Protein AF-A0A0E2DB83-F1 (afdb_monomer)

Sequence (220 aa):
MLSQIEDYLRIGLSAKHRATNQIVHFPLIHIVVEKCEEEQKTYIATCLEYSQAFESNKPQTAVAGVINLMHDYFLTALKKEGMEFIFSELERQDNEILWGKVRRYLAEKYKSNLLFVEKSFDRDTTKTELIELAKNIMPPFEVDEVVSKDHHEHVTSLKDETIKHQSELILQILHVLSNKTKQIEEQKKTISKLRNGLEGGLEEWTEQQPDIQIPVPSAS

Organism: NCBI:txid1049938

Secondary structure (DSSP, 8-state):
--EEEEEEEEE--EEE-TTT--EEEPPPEEEEEEEE-SSS-EEEEEETTTTEEEEESSHHHHHHHHHHHHHHHHHHHHHHT-HHHHHHHTT--TTHHHHHHHHHHHHHHTHHHHHHHHHHT-TT--HHHHHHHHTTPPPP-----SS-HHHHHHHHHHHHHHHHHHHHHHHHHHHHHHHHHHHHHHHHHHHHHHHHHHTT-------PPP---PPPP---

Foldseek 3Di:
DDKDWPDKDKDKDWDADPPPRDIGTADIWIWTWIFDDPPAGKIWIATQQQRDIAIDSDRVVRVVVRVVVVNVVVVVCCVPPRRVVSVVSSVDNPRVVVVVNVVVVVCVVQVLVVVLVVLVPDPPRDPVNSVVSVVVGDPDPPPPVPQDPVNVVVVVVVVVVVVVVVVVVVVVVVVVVVVVVVVVVVVVVVVVVVVVVVVPDPDDPDDDDDDDDDDDPDDD

Radius of gyration: 37.53 Å; Cα contacts (8 Å, |Δi|>4): 194; chains: 1; bounding box: 100×53×97 Å

Mean predicted aligned error: 17.83 Å

Structure (mmCIF, N/CA/C/O backbone):
data_AF-A0A0E2DB83-F1
#
_entry.id   AF-A0A0E2DB83-F1
#
loop_
_atom_site.group_PDB
_atom_site.id
_atom_site.type_symbol
_atom_site.label_atom_id
_atom_site.label_alt_id
_atom_site.label_comp_id
_atom_site.label_asym_id
_atom_site.label_entity_id
_atom_site.label_seq_id
_atom_site.pdbx_PDB_ins_code
_atom_site.Cartn_x
_atom_site.Cartn_y
_atom_site.Cartn_z
_atom_site.occupancy
_atom_site.B_iso_or_equiv
_atom_site.auth_seq_id
_atom_site.auth_comp_id
_atom_site.auth_asym_id
_atom_site.auth_atom_id
_atom_site.pdbx_PDB_model_num
ATOM 1 N N . MET A 1 1 ? -1.363 20.292 -17.694 1.00 52.41 1 MET A N 1
ATOM 2 C CA . MET A 1 1 ? -0.232 20.158 -16.758 1.00 52.41 1 MET A CA 1
ATOM 3 C C . MET A 1 1 ? 0.646 19.007 -17.205 1.00 52.41 1 MET A C 1
ATOM 5 O O . MET A 1 1 ? 0.126 17.915 -17.421 1.00 52.41 1 MET A O 1
ATOM 9 N N . LEU A 1 2 ? 1.938 19.265 -17.406 1.00 66.44 2 LEU A N 1
ATOM 10 C CA . LEU A 1 2 ? 2.942 18.216 -17.573 1.00 66.44 2 LEU A CA 1
ATOM 11 C C . LEU A 1 2 ? 3.335 17.763 -16.162 1.00 66.44 2 LEU A C 1
ATOM 13 O O . LEU A 1 2 ? 3.958 18.512 -15.416 1.00 66.44 2 LEU A O 1
ATOM 17 N N . SER A 1 3 ? 2.865 16.583 -15.767 1.00 79.19 3 SER A N 1
ATOM 18 C CA . SER A 1 3 ? 3.264 15.913 -14.530 1.00 79.19 3 SER A CA 1
ATOM 19 C C . SER A 1 3 ? 4.021 14.641 -14.893 1.00 79.19 3 SER A C 1
ATOM 21 O O . SER A 1 3 ? 3.633 13.927 -15.826 1.00 79.19 3 SER A O 1
ATOM 23 N N . GLN A 1 4 ? 5.105 14.360 -14.173 1.00 87.56 4 GLN A N 1
ATOM 24 C CA . GLN A 1 4 ? 5.901 13.149 -14.360 1.00 87.56 4 GLN A CA 1
ATOM 25 C C . GLN A 1 4 ? 5.850 12.295 -13.095 1.00 87.56 4 GLN A C 1
ATOM 27 O O . GLN A 1 4 ? 6.042 12.807 -11.994 1.00 87.56 4 GLN A O 1
ATOM 32 N N . ILE A 1 5 ? 5.604 10.991 -13.255 1.00 89.12 5 ILE A N 1
ATOM 33 C CA . ILE A 1 5 ? 5.695 10.034 -12.148 1.00 89.12 5 ILE A CA 1
ATOM 34 C C . ILE A 1 5 ? 7.167 9.894 -11.757 1.00 89.12 5 ILE A C 1
ATOM 36 O O . ILE A 1 5 ? 7.999 9.517 -12.582 1.00 89.12 5 ILE A O 1
ATOM 40 N N . GLU A 1 6 ? 7.466 10.180 -10.495 1.00 88.62 6 GLU A N 1
ATOM 41 C CA . GLU A 1 6 ? 8.786 9.976 -9.893 1.00 88.62 6 GLU A CA 1
ATOM 42 C C . GLU A 1 6 ? 8.842 8.614 -9.198 1.00 88.62 6 GLU A C 1
ATOM 44 O O . GLU A 1 6 ? 9.807 7.864 -9.365 1.00 88.62 6 GLU A O 1
ATOM 49 N N . ASP A 1 7 ? 7.782 8.258 -8.463 1.00 86.44 7 ASP A N 1
ATOM 50 C CA . ASP A 1 7 ? 7.752 7.021 -7.689 1.00 86.44 7 ASP A CA 1
ATOM 51 C C . ASP A 1 7 ? 6.355 6.406 -7.546 1.00 86.44 7 ASP A C 1
ATOM 53 O O . ASP A 1 7 ? 5.322 7.048 -7.766 1.00 86.44 7 ASP A O 1
ATOM 57 N N . TYR A 1 8 ? 6.350 5.131 -7.164 1.00 87.81 8 TYR A N 1
ATOM 58 C CA . TYR A 1 8 ? 5.168 4.317 -6.931 1.00 87.81 8 TYR A CA 1
ATOM 59 C C . TYR A 1 8 ? 5.371 3.445 -5.692 1.00 87.81 8 TYR A C 1
ATOM 61 O O . TYR A 1 8 ? 6.334 2.681 -5.609 1.00 87.81 8 TYR A O 1
ATOM 69 N N . LEU A 1 9 ? 4.428 3.528 -4.756 1.00 83.88 9 LEU A N 1
ATOM 70 C CA . LEU A 1 9 ? 4.472 2.840 -3.473 1.00 83.88 9 LEU A CA 1
ATOM 71 C C . LEU A 1 9 ? 3.227 1.983 -3.274 1.00 83.88 9 LEU A C 1
ATOM 73 O O . LEU A 1 9 ? 2.116 2.346 -3.660 1.00 83.88 9 LEU A O 1
ATOM 77 N N . ARG A 1 10 ? 3.426 0.849 -2.604 1.00 83.50 10 ARG A N 1
ATOM 78 C CA . ARG A 1 10 ? 2.373 -0.090 -2.231 1.00 83.50 10 ARG A CA 1
ATOM 79 C C . ARG A 1 10 ? 2.377 -0.247 -0.714 1.00 83.50 10 ARG A C 1
ATOM 81 O O . ARG A 1 10 ? 3.343 -0.777 -0.171 1.00 83.50 10 ARG A O 1
ATOM 88 N N . ILE A 1 11 ? 1.337 0.229 -0.032 1.00 79.38 11 ILE A N 1
ATOM 89 C CA . ILE A 1 11 ? 1.343 0.366 1.432 1.00 79.38 11 ILE A CA 1
ATOM 90 C C . ILE A 1 11 ? 0.174 -0.397 2.051 1.00 79.38 11 ILE A C 1
ATOM 92 O O . ILE A 1 11 ? -0.974 -0.257 1.634 1.00 79.38 11 ILE A O 1
ATOM 96 N N . GLY A 1 12 ? 0.472 -1.201 3.072 1.00 81.06 12 GLY A N 1
ATOM 97 C CA . GLY A 1 12 ? -0.532 -1.796 3.950 1.00 81.06 12 GLY A CA 1
ATOM 98 C C . GLY A 1 12 ? -0.731 -0.931 5.191 1.00 81.06 12 GLY A C 1
ATOM 99 O O . GLY A 1 12 ? 0.239 -0.597 5.869 1.00 81.06 12 GLY A O 1
ATOM 100 N N . LEU A 1 13 ? -1.981 -0.588 5.501 1.00 81.81 13 LEU A N 1
ATOM 101 C CA . LEU A 1 13 ? -2.335 0.137 6.721 1.00 81.81 13 LEU A CA 1
ATOM 102 C C . LEU A 1 13 ? -3.036 -0.796 7.710 1.00 81.81 13 LEU A C 1
ATOM 104 O O . LEU A 1 13 ? -3.696 -1.765 7.334 1.00 81.81 13 LEU A O 1
ATOM 108 N N . SER A 1 14 ? -2.890 -0.510 9.001 1.00 83.19 14 SER A N 1
ATOM 109 C CA . SER A 1 14 ? -3.591 -1.244 10.052 1.00 83.19 14 SER A CA 1
ATOM 110 C C . SER A 1 14 ? -3.897 -0.340 11.234 1.00 83.19 14 SER A C 1
ATOM 112 O O . SER A 1 14 ? -3.191 0.637 11.477 1.00 83.19 14 SER A O 1
ATOM 114 N N . ALA A 1 15 ? -4.941 -0.687 11.978 1.00 78.88 15 ALA A N 1
ATOM 115 C CA . ALA A 1 15 ? -5.313 -0.028 13.217 1.00 78.88 15 ALA A CA 1
ATOM 116 C C . ALA A 1 15 ? -5.429 -1.055 14.343 1.00 78.88 15 ALA A C 1
ATOM 118 O O . ALA A 1 15 ? -5.925 -2.164 14.151 1.00 78.88 15 ALA A O 1
ATOM 119 N N . LYS A 1 16 ? -5.006 -0.675 15.550 1.00 82.12 16 LYS A N 1
ATOM 120 C CA . LYS A 1 16 ? -5.125 -1.515 16.744 1.00 82.12 16 LYS A CA 1
ATOM 121 C C . LYS A 1 16 ? -6.240 -1.000 17.647 1.00 82.12 16 LYS A C 1
ATOM 123 O O . LYS A 1 16 ? -6.193 0.133 18.124 1.00 82.12 16 LYS A O 1
ATOM 128 N N . HIS A 1 17 ? -7.222 -1.846 17.933 1.00 77.00 17 HIS A N 1
ATOM 129 C CA . HIS A 1 17 ? -8.286 -1.533 18.873 1.00 77.00 17 HIS A CA 1
ATOM 130 C C . HIS A 1 17 ? -7.748 -1.525 20.312 1.00 77.00 17 HIS A C 1
ATOM 132 O O . HIS A 1 17 ? -7.197 -2.516 20.795 1.00 77.00 17 HIS A O 1
ATOM 138 N N . ARG A 1 18 ? -7.911 -0.399 21.019 1.00 77.50 18 ARG A N 1
ATOM 139 C CA . ARG A 1 18 ? -7.277 -0.165 22.330 1.00 77.50 18 ARG A CA 1
ATOM 140 C C . ARG A 1 18 ? -7.764 -1.115 23.428 1.00 77.50 18 ARG A C 1
ATOM 142 O O . ARG A 1 18 ? -6.964 -1.510 24.265 1.00 77.50 18 ARG A O 1
ATOM 149 N N . ALA A 1 19 ? -9.051 -1.467 23.438 1.00 77.94 19 ALA A N 1
ATOM 150 C CA . ALA A 1 19 ? -9.642 -2.261 24.521 1.00 77.94 19 ALA A CA 1
ATOM 151 C C . ALA A 1 19 ? -9.478 -3.777 24.327 1.00 77.94 19 ALA A C 1
ATOM 153 O O . ALA A 1 19 ? -9.294 -4.504 25.295 1.00 77.94 19 ALA A O 1
ATOM 154 N N . THR A 1 20 ? -9.529 -4.257 23.082 1.00 78.19 20 THR A N 1
ATOM 155 C CA . THR A 1 20 ? -9.460 -5.697 22.764 1.00 78.19 20 THR A CA 1
ATOM 156 C C . THR A 1 20 ? -8.080 -6.132 22.278 1.00 78.19 20 THR A C 1
ATOM 158 O O . THR A 1 20 ? -7.859 -7.318 22.066 1.00 78.19 20 THR A O 1
ATOM 161 N N . ASN A 1 21 ? -7.152 -5.189 22.067 1.00 76.69 21 ASN A N 1
ATOM 162 C CA . ASN A 1 21 ? -5.858 -5.404 21.411 1.00 76.69 21 ASN A CA 1
ATOM 163 C C . ASN A 1 21 ? -5.936 -6.006 19.996 1.00 76.69 21 ASN A C 1
ATOM 165 O O . ASN A 1 21 ? -4.899 -6.352 19.431 1.00 76.69 21 ASN A O 1
ATOM 169 N N . GLN A 1 22 ? -7.128 -6.094 19.404 1.00 78.94 22 GLN A N 1
ATOM 170 C CA . GLN A 1 22 ? -7.322 -6.628 18.064 1.00 78.94 22 GLN A CA 1
ATOM 171 C C . GLN A 1 22 ? -6.705 -5.691 17.024 1.00 78.94 22 GLN A C 1
ATOM 173 O O . GLN A 1 22 ? -6.919 -4.479 17.075 1.00 78.94 22 GLN A O 1
ATOM 178 N N . ILE A 1 23 ? -5.949 -6.250 16.082 1.00 81.25 23 ILE A N 1
ATOM 179 C CA . ILE A 1 23 ? -5.403 -5.517 14.939 1.00 81.25 23 ILE A CA 1
ATOM 180 C C . ILE A 1 23 ? -6.349 -5.729 13.760 1.00 81.25 23 ILE A C 1
ATOM 182 O O . ILE A 1 23 ? -6.682 -6.862 13.417 1.00 81.25 23 ILE A O 1
ATOM 186 N N . VAL A 1 24 ? -6.797 -4.630 13.170 1.00 76.25 24 VAL A N 1
ATOM 187 C CA . VAL A 1 24 ? -7.606 -4.601 11.956 1.00 76.25 24 VAL A CA 1
ATOM 188 C C . VAL A 1 24 ? -6.699 -4.141 10.828 1.00 76.25 24 VAL A C 1
ATOM 190 O O . VAL A 1 24 ? -6.107 -3.065 10.901 1.00 76.25 24 VAL A O 1
ATOM 193 N N . HIS A 1 25 ? -6.570 -4.971 9.801 1.00 82.25 25 HIS A N 1
ATOM 194 C CA . HIS A 1 25 ? -5.827 -4.631 8.595 1.00 82.25 25 HIS A CA 1
ATOM 195 C C . HIS A 1 25 ? -6.778 -4.001 7.582 1.00 82.25 25 HIS A C 1
ATOM 197 O O . HIS A 1 25 ? -7.854 -4.540 7.319 1.00 82.25 25 HIS A O 1
ATOM 203 N N . PHE A 1 26 ? -6.380 -2.858 7.035 1.00 83.50 26 PHE A N 1
ATOM 204 C CA . PHE A 1 26 ? -7.115 -2.193 5.968 1.00 83.50 26 PHE A CA 1
ATOM 205 C C . PHE A 1 26 ? -6.701 -2.749 4.604 1.00 83.50 26 PHE A C 1
ATOM 207 O O . PHE A 1 26 ? -5.649 -3.394 4.496 1.00 83.50 26 PHE A O 1
ATOM 214 N N . PRO A 1 27 ? -7.499 -2.496 3.552 1.00 82.12 27 PRO A N 1
ATOM 215 C CA . PRO A 1 27 ? -7.075 -2.784 2.198 1.00 82.12 27 PRO A CA 1
ATOM 216 C C . PRO A 1 27 ? -5.743 -2.111 1.897 1.00 82.12 27 PRO A C 1
ATOM 218 O O . PRO A 1 27 ? -5.441 -1.007 2.355 1.00 82.12 27 PRO A O 1
ATOM 221 N N . LEU A 1 28 ? -4.938 -2.814 1.120 1.00 85.25 28 LEU A N 1
ATOM 222 C CA . LEU A 1 28 ? -3.682 -2.291 0.634 1.00 85.25 28 LEU A CA 1
ATOM 223 C C . LEU A 1 28 ? -3.960 -1.164 -0.371 1.00 85.25 28 LEU A C 1
ATOM 225 O O . LEU A 1 28 ? -4.843 -1.302 -1.216 1.00 85.25 28 LEU A O 1
ATOM 229 N N . ILE A 1 29 ? -3.190 -0.082 -0.281 1.00 85.00 29 ILE A N 1
ATOM 230 C CA . ILE A 1 29 ? -3.339 1.104 -1.129 1.00 85.00 29 ILE A CA 1
ATOM 231 C C . ILE A 1 29 ? -2.129 1.298 -2.035 1.00 85.00 29 ILE A C 1
ATOM 233 O O . ILE A 1 29 ? -0.992 0.956 -1.673 1.00 85.00 29 ILE A O 1
ATOM 237 N N . HIS A 1 30 ? -2.375 1.888 -3.198 1.00 89.75 30 HIS A N 1
ATOM 238 C CA . HIS A 1 30 ? -1.339 2.278 -4.141 1.00 89.75 30 HIS A CA 1
ATOM 239 C C . HIS A 1 30 ? -1.202 3.798 -4.145 1.00 89.75 30 HIS A C 1
ATOM 241 O O . HIS A 1 30 ? -2.176 4.524 -4.345 1.00 89.75 30 HIS A O 1
ATOM 247 N N . ILE A 1 31 ? 0.020 4.276 -3.912 1.00 88.25 31 ILE A N 1
ATOM 248 C CA . ILE A 1 31 ? 0.346 5.700 -3.893 1.00 88.25 31 ILE A CA 1
ATOM 249 C C . ILE A 1 31 ? 1.280 6.004 -5.056 1.00 88.25 31 ILE A C 1
ATOM 251 O O . ILE A 1 31 ? 2.350 5.410 -5.182 1.00 88.25 31 ILE A O 1
ATOM 255 N N . VAL A 1 32 ? 0.883 6.960 -5.885 1.00 91.69 32 VAL A N 1
ATOM 256 C CA . VAL A 1 32 ? 1.713 7.510 -6.960 1.00 91.69 32 VAL A CA 1
ATOM 257 C C . VAL A 1 32 ? 2.243 8.856 -6.520 1.00 91.69 32 VAL A C 1
ATOM 259 O O . VAL A 1 32 ? 1.481 9.652 -5.979 1.00 91.69 32 VAL A O 1
ATOM 262 N N . VAL A 1 33 ? 3.522 9.118 -6.771 1.00 90.56 33 VAL A N 1
ATOM 263 C CA . VAL A 1 33 ? 4.130 10.431 -6.548 1.00 90.56 33 VAL A CA 1
ATOM 264 C C . VAL A 1 33 ? 4.437 11.060 -7.899 1.00 90.56 33 VAL A C 1
ATOM 266 O O . VAL A 1 33 ? 5.295 10.576 -8.641 1.00 90.56 33 VAL A O 1
ATOM 269 N N . GLU A 1 34 ? 3.738 12.142 -8.216 1.00 92.25 34 GLU A N 1
ATOM 270 C CA . GLU A 1 34 ? 3.975 12.959 -9.401 1.00 92.25 34 GLU A CA 1
ATOM 271 C C . GLU A 1 34 ? 4.713 14.242 -9.018 1.00 92.25 34 GLU A C 1
ATOM 273 O O . GLU A 1 34 ? 4.390 14.895 -8.026 1.00 92.25 34 GLU A O 1
ATOM 278 N N . LYS A 1 35 ? 5.694 14.631 -9.826 1.00 90.38 35 LYS A N 1
ATOM 279 C CA . LYS A 1 35 ? 6.324 15.948 -9.764 1.00 90.38 35 LYS A CA 1
ATOM 280 C C . LYS A 1 35 ? 5.634 16.879 -10.752 1.00 90.38 35 LYS A C 1
ATOM 282 O O . LYS A 1 35 ? 5.471 16.527 -11.924 1.00 90.38 35 LYS A O 1
ATOM 287 N N . CYS A 1 36 ? 5.249 18.058 -10.279 1.00 87.44 36 CYS A N 1
ATOM 288 C CA . CYS A 1 36 ? 4.648 19.106 -11.096 1.00 87.44 36 CYS A CA 1
ATOM 289 C C . CYS A 1 36 ? 5.711 20.137 -11.501 1.00 87.44 36 CYS A C 1
ATOM 291 O O . CYS A 1 36 ? 6.588 20.489 -10.710 1.00 87.44 36 CYS A O 1
ATOM 293 N N . GLU A 1 37 ? 5.666 20.589 -12.757 1.00 71.19 37 GLU A N 1
ATOM 294 C CA . GLU A 1 37 ? 6.681 21.484 -13.339 1.00 71.19 37 GLU A CA 1
ATOM 295 C C . GLU A 1 37 ? 6.404 22.989 -13.138 1.00 71.19 37 GLU A C 1
ATOM 297 O O . GLU A 1 37 ? 7.220 23.816 -13.545 1.00 71.19 37 GLU A O 1
ATOM 302 N N . GLU A 1 38 ? 5.293 23.381 -12.509 1.00 64.19 38 GLU A N 1
ATOM 303 C CA . GLU A 1 38 ? 4.920 24.797 -12.362 1.00 64.19 38 GLU A CA 1
ATOM 304 C C . GLU A 1 38 ? 5.691 25.494 -11.226 1.00 64.19 38 GLU A C 1
ATOM 306 O O . GLU A 1 38 ? 5.340 25.344 -10.064 1.00 64.19 38 GLU A O 1
ATOM 311 N N . GLU A 1 39 ? 6.730 26.261 -11.601 1.00 51.22 39 GLU A N 1
ATOM 312 C CA . GLU A 1 39 ? 7.500 27.325 -10.897 1.00 51.22 39 GLU A CA 1
ATOM 313 C C . GLU A 1 39 ? 8.057 27.066 -9.476 1.00 51.22 39 GLU A C 1
ATOM 315 O O . GLU A 1 39 ? 9.035 27.696 -9.064 1.00 51.22 39 GLU A O 1
ATOM 320 N N . GLN A 1 40 ? 7.549 26.082 -8.747 1.00 65.31 40 GLN A N 1
ATOM 321 C CA . GLN A 1 40 ? 8.080 25.545 -7.505 1.00 65.31 40 GLN A CA 1
ATOM 322 C C . GLN A 1 40 ? 8.050 24.022 -7.621 1.00 65.31 40 GLN A C 1
ATOM 324 O O . GLN A 1 40 ? 7.108 23.451 -8.150 1.00 65.31 40 GLN A O 1
ATOM 329 N N . LYS A 1 41 ? 9.102 23.336 -7.157 1.00 66.31 41 LYS A N 1
ATOM 330 C CA . LYS A 1 41 ? 9.148 21.864 -7.165 1.00 66.31 41 LYS A CA 1
ATOM 331 C C . LYS A 1 41 ? 8.085 21.322 -6.203 1.00 66.31 41 LYS A C 1
ATOM 333 O O . LYS A 1 41 ? 8.395 21.080 -5.035 1.00 66.31 41 LYS A O 1
ATOM 338 N N . THR A 1 42 ? 6.857 21.165 -6.679 1.00 87.94 42 THR A N 1
ATOM 339 C CA . THR A 1 42 ? 5.761 20.558 -5.932 1.00 87.94 42 THR A CA 1
ATOM 340 C C . THR A 1 42 ? 5.595 19.103 -6.346 1.00 87.94 42 THR A C 1
ATOM 342 O O . THR A 1 42 ? 5.799 18.709 -7.497 1.00 87.94 42 THR A O 1
ATOM 345 N N . TYR A 1 43 ? 5.299 18.280 -5.351 1.00 90.69 43 TYR A N 1
ATOM 346 C CA . TYR A 1 43 ? 5.055 16.858 -5.483 1.00 90.69 43 TYR A CA 1
ATOM 347 C C . TYR A 1 43 ? 3.642 16.587 -5.010 1.00 90.69 43 TYR A C 1
ATOM 349 O O . TYR A 1 43 ? 3.261 17.018 -3.920 1.00 90.69 43 TYR A O 1
ATOM 357 N N . ILE A 1 44 ? 2.897 15.838 -5.805 1.00 92.50 44 ILE A N 1
ATOM 358 C CA . ILE A 1 44 ? 1.557 15.385 -5.468 1.00 92.50 44 ILE A CA 1
ATOM 359 C C . ILE A 1 44 ? 1.644 13.882 -5.265 1.00 92.50 44 ILE A C 1
ATOM 361 O O . ILE A 1 44 ? 2.031 13.145 -6.171 1.00 92.50 44 ILE A O 1
ATOM 365 N N . ALA A 1 45 ? 1.318 13.433 -4.059 1.00 91.38 45 ALA A N 1
ATOM 366 C CA . ALA A 1 45 ? 1.084 12.028 -3.794 1.00 91.38 45 ALA A CA 1
ATOM 367 C C . ALA A 1 45 ? -0.418 11.758 -3.918 1.00 91.38 45 ALA A C 1
ATOM 369 O O . ALA A 1 45 ? -1.213 12.506 -3.353 1.00 91.38 45 ALA A O 1
ATOM 370 N N . THR A 1 46 ? -0.799 10.691 -4.615 1.00 91.25 46 THR A N 1
ATOM 371 C CA . THR A 1 46 ? -2.203 10.334 -4.864 1.00 91.25 46 THR A CA 1
ATOM 372 C C . THR A 1 46 ? -2.438 8.865 -4.538 1.00 91.25 46 THR A C 1
ATOM 374 O O . THR A 1 46 ? -1.747 8.000 -5.076 1.00 91.25 46 THR A O 1
ATOM 377 N N . CYS A 1 47 ? -3.417 8.580 -3.678 1.00 90.19 47 CYS A N 1
ATOM 378 C CA . CYS A 1 47 ? -3.958 7.244 -3.456 1.00 90.19 47 CYS A CA 1
ATOM 379 C C . CYS A 1 47 ? -4.949 6.900 -4.573 1.00 90.19 47 CYS A C 1
ATOM 381 O O . CYS A 1 47 ? -5.952 7.593 -4.758 1.00 90.19 47 CYS A O 1
ATOM 383 N N . LEU A 1 48 ? -4.655 5.833 -5.316 1.00 88.56 48 LEU A N 1
ATOM 384 C CA . LEU A 1 48 ? -5.372 5.493 -6.546 1.00 88.56 48 LEU A CA 1
ATOM 385 C C . LEU A 1 48 ? -6.778 4.948 -6.305 1.00 88.56 48 LEU A C 1
ATOM 387 O O . LEU A 1 48 ? -7.670 5.208 -7.108 1.00 88.56 48 LEU A O 1
ATOM 391 N N . GLU A 1 49 ? -6.979 4.206 -5.223 1.00 85.62 49 GLU A N 1
ATOM 392 C CA . GLU A 1 49 ? -8.249 3.537 -4.931 1.00 85.62 49 GLU A CA 1
ATOM 393 C C . GLU A 1 49 ? -9.335 4.509 -4.463 1.00 85.62 49 GLU A C 1
ATOM 395 O O . GLU A 1 49 ? -10.507 4.309 -4.749 1.00 85.62 49 GLU A O 1
ATOM 400 N N . TYR A 1 50 ? -8.942 5.559 -3.739 1.00 85.12 50 TYR A N 1
ATOM 401 C CA . TYR A 1 50 ? -9.876 6.455 -3.046 1.00 85.12 50 TYR A CA 1
ATOM 402 C C . TYR A 1 50 ? -9.807 7.902 -3.546 1.00 85.12 50 TYR A C 1
ATOM 404 O O . TYR A 1 50 ? -10.415 8.796 -2.952 1.00 85.12 50 TYR A O 1
ATOM 412 N N . SER A 1 51 ? -9.043 8.146 -4.619 1.00 86.56 51 SER A N 1
ATOM 413 C CA . SER A 1 51 ? -8.878 9.459 -5.259 1.00 86.56 51 SER A CA 1
ATOM 414 C C . SER A 1 51 ? -8.464 10.571 -4.289 1.00 86.56 51 SER A C 1
ATOM 416 O O . SER A 1 51 ? -8.831 11.732 -4.463 1.00 86.56 51 SER A O 1
ATOM 418 N N . GLN A 1 52 ? -7.712 10.218 -3.245 1.00 88.75 52 GLN A N 1
ATOM 419 C CA . GLN A 1 52 ? -7.210 11.176 -2.264 1.00 88.75 52 GLN A CA 1
ATOM 420 C C . GLN A 1 52 ? -5.800 11.606 -2.636 1.00 88.75 52 GLN A C 1
ATOM 422 O O . GLN A 1 52 ? -4.952 10.759 -2.911 1.00 88.75 52 GLN A O 1
ATOM 427 N N . ALA A 1 53 ? -5.532 12.907 -2.599 1.00 91.75 53 ALA A N 1
ATOM 428 C CA . ALA A 1 53 ? -4.227 13.455 -2.936 1.00 91.75 53 ALA A CA 1
ATOM 429 C C . ALA A 1 53 ? -3.728 14.431 -1.870 1.00 91.75 53 ALA A C 1
ATOM 431 O O . ALA A 1 53 ? -4.514 15.090 -1.187 1.00 91.75 53 ALA A O 1
ATOM 432 N N . PHE A 1 54 ? -2.408 14.528 -1.741 1.00 91.00 54 PHE A N 1
ATOM 433 C CA . PHE A 1 54 ? -1.743 15.488 -0.872 1.00 91.00 54 PHE A CA 1
ATOM 434 C C . PHE A 1 54 ? -0.536 16.090 -1.589 1.00 91.00 54 PHE A C 1
ATOM 436 O O . PHE A 1 54 ? 0.307 15.371 -2.128 1.00 91.00 54 PHE A O 1
ATOM 443 N N . GLU A 1 55 ? -0.440 17.416 -1.562 1.00 92.44 55 GLU A N 1
ATOM 444 C CA . GLU A 1 55 ? 0.633 18.168 -2.204 1.00 92.44 55 GLU A CA 1
ATOM 445 C C . GLU A 1 55 ? 1.668 18.648 -1.182 1.00 92.44 55 GLU A C 1
ATOM 447 O O . GLU A 1 55 ? 1.341 19.078 -0.073 1.00 92.44 55 GLU A O 1
ATOM 452 N N . SER A 1 56 ? 2.947 18.577 -1.546 1.00 89.75 56 SER A N 1
ATOM 453 C CA . SER A 1 56 ? 4.030 19.106 -0.725 1.00 89.75 56 SER A CA 1
ATOM 454 C C . SER A 1 56 ? 5.252 19.501 -1.551 1.00 89.75 56 SER A C 1
ATOM 456 O O . SER A 1 56 ? 5.398 19.140 -2.712 1.00 89.75 56 SER A O 1
ATOM 458 N N . ASN A 1 57 ? 6.193 20.207 -0.928 1.00 89.00 57 ASN A N 1
ATOM 459 C CA . ASN A 1 57 ? 7.476 20.578 -1.534 1.00 89.00 57 ASN A 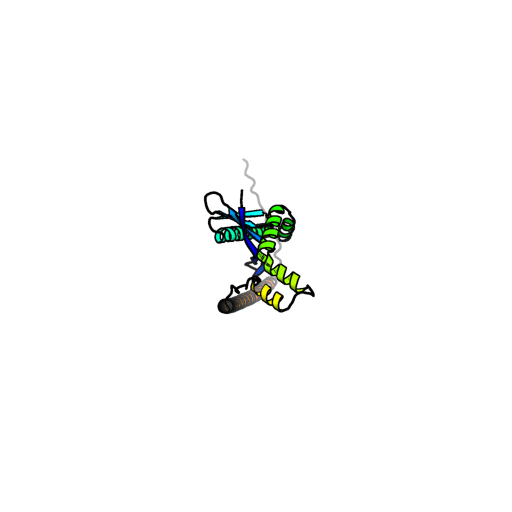CA 1
ATOM 460 C C . ASN A 1 57 ? 8.525 19.449 -1.498 1.00 89.00 57 ASN A C 1
ATOM 462 O O . ASN A 1 57 ? 9.617 19.589 -2.052 1.00 89.00 57 ASN A O 1
ATOM 466 N N . LYS A 1 58 ? 8.222 18.337 -0.819 1.00 88.50 58 LYS A N 1
ATOM 467 C CA . LYS A 1 58 ? 9.069 17.144 -0.736 1.00 88.50 58 LYS A CA 1
ATOM 468 C C . LYS A 1 58 ? 8.232 15.892 -0.998 1.00 88.50 58 LYS A C 1
ATOM 470 O O . LYS A 1 58 ? 7.138 15.787 -0.439 1.00 88.50 58 LYS A O 1
ATOM 475 N N . PRO A 1 59 ? 8.761 14.907 -1.742 1.00 85.50 59 PRO A N 1
ATOM 476 C CA . PRO A 1 59 ? 8.016 13.694 -2.064 1.00 85.50 59 PRO A CA 1
ATOM 477 C C . PRO A 1 59 ? 7.674 12.880 -0.808 1.00 85.50 59 PRO A C 1
ATOM 479 O O . PRO A 1 59 ? 6.551 12.407 -0.676 1.00 85.50 59 PRO A O 1
ATOM 482 N N . GLN A 1 60 ? 8.582 12.790 0.172 1.00 87.88 60 GLN A N 1
ATOM 483 C CA . GLN A 1 60 ? 8.331 12.045 1.416 1.00 87.88 60 GLN A CA 1
ATOM 484 C C . GLN A 1 60 ? 7.207 12.674 2.244 1.00 87.88 60 GLN A C 1
ATOM 486 O O . GLN A 1 60 ? 6.380 11.966 2.811 1.00 87.88 60 GLN A O 1
ATOM 491 N N . THR A 1 61 ? 7.161 14.007 2.297 1.00 87.94 61 THR A N 1
ATOM 492 C CA . THR A 1 61 ? 6.103 14.732 3.007 1.00 87.94 61 THR A CA 1
ATOM 493 C C . THR A 1 61 ? 4.760 14.562 2.305 1.00 87.94 61 THR A C 1
ATOM 495 O O . THR A 1 61 ? 3.752 14.376 2.981 1.00 87.94 61 THR A O 1
ATOM 498 N N . ALA A 1 62 ? 4.745 14.572 0.967 1.00 85.31 62 ALA A N 1
ATOM 499 C CA . ALA A 1 62 ? 3.535 14.312 0.194 1.00 85.31 62 ALA A CA 1
ATOM 500 C C . ALA A 1 62 ? 2.976 12.911 0.490 1.00 85.31 62 ALA A C 1
ATOM 502 O O . ALA A 1 62 ? 1.806 12.764 0.844 1.00 85.31 62 ALA A O 1
ATOM 503 N N . VAL A 1 63 ? 3.840 11.892 0.455 1.00 85.38 63 VAL A N 1
ATOM 504 C CA . VAL A 1 63 ? 3.478 10.503 0.780 1.00 85.38 63 VAL A CA 1
ATOM 505 C C . VAL A 1 63 ? 2.965 10.373 2.215 1.00 85.38 63 VAL A C 1
ATOM 507 O O . VAL A 1 63 ? 1.906 9.787 2.431 1.00 85.38 63 VAL A O 1
ATOM 510 N N . ALA A 1 64 ? 3.669 10.943 3.198 1.00 84.94 64 ALA A N 1
ATOM 511 C CA . ALA A 1 64 ? 3.238 10.907 4.597 1.00 84.94 64 ALA A CA 1
ATOM 512 C C . ALA A 1 64 ? 1.870 11.584 4.800 1.00 84.94 64 ALA A C 1
ATOM 514 O O . ALA A 1 64 ? 1.043 11.085 5.564 1.00 84.94 64 ALA A O 1
ATOM 515 N N . GLY A 1 65 ? 1.614 12.686 4.088 1.00 81.62 65 GLY A N 1
ATOM 516 C CA . GLY A 1 65 ? 0.321 13.368 4.083 1.00 81.62 65 GLY A CA 1
ATOM 517 C C . GLY A 1 65 ? -0.812 12.470 3.588 1.00 81.62 65 GLY A C 1
ATOM 518 O O . GLY A 1 65 ? -1.823 12.339 4.278 1.00 81.62 65 GLY A O 1
ATOM 519 N N . VAL A 1 66 ? -0.620 11.781 2.456 1.00 90.12 66 VAL A N 1
ATOM 520 C CA . VAL A 1 66 ? -1.605 10.813 1.935 1.00 90.12 66 VAL A CA 1
ATOM 521 C C . VAL A 1 66 ? -1.822 9.653 2.900 1.00 90.12 66 VAL A C 1
ATOM 523 O O . VAL A 1 66 ? -2.966 9.283 3.144 1.00 90.12 66 VAL A O 1
ATOM 526 N N . ILE A 1 67 ? -0.758 9.087 3.476 1.00 86.44 67 ILE A N 1
ATOM 527 C CA . ILE A 1 67 ? -0.873 7.973 4.431 1.00 86.44 67 ILE A CA 1
ATOM 528 C C . ILE A 1 67 ? -1.742 8.369 5.627 1.00 86.44 67 ILE A C 1
ATOM 530 O O . ILE A 1 67 ? -2.647 7.621 5.997 1.00 86.44 67 ILE A O 1
ATOM 534 N N . ASN A 1 68 ? -1.496 9.546 6.208 1.00 86.75 68 ASN A N 1
ATOM 535 C CA . ASN A 1 68 ? -2.279 10.041 7.340 1.00 86.75 68 ASN A CA 1
ATOM 536 C C . ASN A 1 68 ? -3.741 10.273 6.950 1.00 86.75 68 ASN A C 1
ATOM 538 O O . ASN A 1 68 ? -4.642 9.838 7.663 1.00 86.75 68 ASN A O 1
ATOM 542 N N . LEU A 1 69 ? -3.972 10.890 5.790 1.00 89.75 69 LEU A N 1
ATOM 543 C CA . LEU A 1 69 ? -5.314 11.151 5.283 1.00 89.75 69 LEU A CA 1
ATOM 544 C C . LEU A 1 69 ? -6.092 9.844 5.070 1.00 89.75 69 LEU A C 1
ATOM 546 O O . LEU A 1 69 ? -7.234 9.727 5.513 1.00 89.75 69 LEU A O 1
ATOM 550 N N . MET A 1 70 ? -5.460 8.832 4.473 1.00 88.88 70 MET A N 1
ATOM 551 C CA . MET A 1 70 ? -6.071 7.517 4.272 1.00 88.88 70 MET A CA 1
ATOM 552 C C . MET A 1 70 ? -6.325 6.780 5.585 1.00 88.88 70 MET A C 1
ATOM 554 O O . MET A 1 70 ? -7.373 6.157 5.751 1.00 88.88 70 MET A O 1
ATOM 558 N N . HIS A 1 71 ? -5.401 6.870 6.540 1.00 86.88 71 HIS A N 1
ATOM 559 C CA . HIS A 1 71 ? -5.581 6.276 7.858 1.00 86.88 71 HIS A CA 1
ATOM 560 C C . HIS A 1 71 ? -6.774 6.900 8.604 1.00 86.88 71 HIS A C 1
ATOM 562 O O . HIS A 1 71 ? -7.608 6.175 9.154 1.00 86.88 71 HIS A O 1
ATOM 568 N N . ASP A 1 72 ? -6.908 8.226 8.572 1.00 86.62 72 ASP A N 1
ATOM 569 C CA . ASP A 1 72 ? -8.032 8.938 9.186 1.00 86.62 72 ASP A CA 1
ATOM 570 C C . ASP A 1 72 ? -9.360 8.641 8.481 1.00 86.62 72 ASP A C 1
ATOM 572 O O . ASP A 1 72 ? -10.386 8.439 9.145 1.00 86.62 72 ASP A O 1
ATOM 576 N N . TYR A 1 73 ? -9.337 8.552 7.149 1.00 87.38 73 TYR A N 1
ATOM 577 C CA . TYR A 1 73 ? -10.483 8.133 6.348 1.00 87.38 73 TYR A CA 1
ATOM 578 C C . TYR A 1 73 ? -10.947 6.724 6.745 1.00 87.38 73 TYR A C 1
ATOM 580 O O . TYR A 1 73 ? -12.105 6.555 7.132 1.00 87.38 73 TYR A O 1
ATOM 588 N N . PHE A 1 74 ? -10.047 5.734 6.767 1.00 86.44 74 PHE A N 1
ATOM 589 C CA . PHE A 1 74 ? -10.383 4.358 7.145 1.00 86.44 74 PHE A CA 1
ATOM 590 C C . PHE A 1 74 ? -10.881 4.240 8.578 1.00 86.44 74 PHE A C 1
ATOM 592 O O . PHE A 1 74 ? -11.863 3.544 8.829 1.00 86.44 74 PHE A O 1
ATOM 599 N N . LEU A 1 75 ? -10.261 4.942 9.529 1.00 85.94 75 LEU A N 1
ATOM 600 C CA . LEU A 1 75 ? -10.744 4.958 10.908 1.00 85.94 75 LEU A CA 1
ATOM 601 C C . LEU A 1 75 ? -12.140 5.570 11.027 1.00 85.94 75 LEU A C 1
ATOM 603 O O . LEU A 1 75 ? -12.942 5.115 11.845 1.00 85.94 75 LEU A O 1
ATOM 607 N N . THR A 1 76 ? -12.424 6.615 10.253 1.00 86.19 76 THR A N 1
ATOM 608 C CA . THR A 1 76 ? -13.727 7.282 10.267 1.00 86.19 76 THR A CA 1
ATOM 609 C C . THR A 1 76 ? -14.800 6.402 9.634 1.00 86.19 76 THR A C 1
ATOM 611 O O . THR A 1 76 ? -15.855 6.219 10.243 1.00 86.19 76 THR A O 1
ATOM 614 N N . ALA A 1 77 ? -14.512 5.811 8.473 1.00 85.56 77 ALA A N 1
ATOM 615 C CA . ALA A 1 77 ? -15.399 4.881 7.780 1.00 85.56 77 ALA A CA 1
ATOM 616 C C . ALA A 1 77 ? -15.674 3.634 8.632 1.00 85.56 77 ALA A C 1
ATOM 618 O O . ALA A 1 77 ? -16.828 3.293 8.881 1.00 85.56 77 ALA A O 1
ATOM 619 N N . LEU A 1 78 ? -14.633 3.027 9.215 1.00 82.69 78 LEU A N 1
ATOM 620 C CA . LEU A 1 78 ? -14.769 1.868 10.101 1.00 82.69 78 LEU A CA 1
ATOM 621 C C . LEU A 1 78 ? -15.705 2.143 11.286 1.00 82.69 78 LEU A C 1
ATOM 623 O O . LEU A 1 78 ? -16.482 1.273 11.672 1.00 82.69 78 LEU A O 1
ATOM 627 N N . LYS A 1 79 ? -15.639 3.345 11.872 1.00 82.50 79 LYS A N 1
ATOM 628 C CA . LYS A 1 79 ? -16.485 3.733 13.013 1.00 82.50 79 LYS A CA 1
ATOM 629 C C . LYS A 1 79 ? -17.937 4.017 12.629 1.00 82.50 79 LYS A C 1
ATOM 631 O O . LYS A 1 79 ? -18.803 3.866 13.486 1.00 82.50 79 LYS A O 1
ATOM 636 N N . LYS A 1 80 ? -18.190 4.499 11.409 1.00 85.06 80 LYS A N 1
ATOM 637 C CA . LYS A 1 80 ? -19.522 4.946 10.971 1.00 85.06 80 LYS A CA 1
ATOM 638 C C . LYS A 1 80 ? -20.284 3.878 10.191 1.00 85.06 80 LYS A C 1
ATOM 640 O O . LYS A 1 80 ? -21.465 3.680 10.446 1.00 85.06 80 LYS A O 1
ATOM 645 N N . GLU A 1 81 ? -19.609 3.223 9.256 1.00 84.44 81 GLU A N 1
ATOM 646 C CA . GLU A 1 81 ? -20.215 2.393 8.206 1.00 84.44 81 GLU A CA 1
ATOM 647 C C . GLU A 1 81 ? -19.672 0.955 8.215 1.00 84.44 81 GLU A C 1
ATOM 649 O O . GLU A 1 81 ? -20.303 0.048 7.681 1.00 84.44 81 GLU A O 1
ATOM 654 N N . GLY A 1 82 ? -18.541 0.717 8.888 1.00 82.06 82 GLY A N 1
ATOM 655 C CA . GLY A 1 82 ? -17.934 -0.607 9.029 1.00 82.06 82 GLY A CA 1
ATOM 656 C C . GLY A 1 82 ? -16.963 -0.964 7.898 1.00 82.06 82 GLY A C 1
ATOM 657 O O . GLY A 1 82 ? -16.701 -0.174 6.995 1.00 82.06 82 GLY A O 1
ATOM 658 N N . MET A 1 83 ? -16.375 -2.165 7.970 1.00 81.62 83 MET A N 1
ATOM 659 C CA . MET A 1 83 ? -15.350 -2.604 7.006 1.00 81.62 83 MET A CA 1
ATOM 660 C C . MET A 1 83 ? -15.904 -2.857 5.602 1.00 81.62 83 MET A C 1
ATOM 662 O O . MET A 1 83 ? -15.193 -2.616 4.634 1.00 81.62 83 MET A O 1
ATOM 666 N N . GLU A 1 84 ? -17.141 -3.342 5.478 1.00 83.00 84 GLU A N 1
ATOM 667 C CA . GLU A 1 84 ? -17.744 -3.667 4.176 1.00 83.00 84 GLU A CA 1
ATOM 668 C C . GLU A 1 84 ? -17.830 -2.436 3.271 1.00 83.00 84 GLU A C 1
ATOM 670 O O . GLU A 1 84 ? -17.505 -2.527 2.090 1.00 83.00 84 GLU A O 1
ATOM 675 N N . PHE A 1 85 ? -18.145 -1.272 3.848 1.00 83.00 85 PHE A N 1
ATOM 676 C CA . PHE A 1 85 ? -18.170 -0.001 3.130 1.00 83.00 85 PHE A CA 1
ATOM 677 C C . PHE A 1 85 ? -16.809 0.355 2.509 1.00 83.00 85 PHE A C 1
ATOM 679 O O . PHE A 1 85 ? -16.726 0.772 1.355 1.00 83.00 85 PHE A O 1
ATOM 686 N N . ILE A 1 86 ? -15.718 0.131 3.251 1.00 81.44 86 ILE A N 1
ATOM 687 C CA . ILE A 1 86 ? -14.357 0.400 2.768 1.00 81.44 86 ILE A CA 1
ATOM 688 C C . ILE A 1 86 ? -14.049 -0.468 1.539 1.00 81.44 86 ILE A C 1
ATOM 690 O O . ILE A 1 86 ? -13.454 0.015 0.581 1.00 81.44 86 ILE A O 1
ATOM 694 N N . PHE A 1 87 ? -14.479 -1.733 1.538 1.00 81.50 87 PHE A N 1
ATOM 695 C CA . PHE A 1 87 ? -14.283 -2.617 0.389 1.00 81.50 87 PHE A CA 1
ATOM 696 C C . PHE A 1 87 ? -15.162 -2.247 -0.807 1.00 81.50 87 PHE A C 1
ATOM 698 O O . PHE A 1 87 ? -14.678 -2.328 -1.931 1.00 81.50 87 PHE A O 1
ATOM 705 N N . SER A 1 88 ? -16.409 -1.813 -0.597 1.00 79.19 88 SER A N 1
ATOM 706 C CA . SER A 1 88 ? -17.280 -1.412 -1.710 1.00 79.19 88 SER A CA 1
ATOM 707 C C . SER A 1 88 ? -16.781 -0.166 -2.446 1.00 79.19 88 SER A C 1
ATOM 709 O O . SER A 1 88 ? -16.970 -0.053 -3.654 1.00 79.19 88 SER A O 1
ATOM 711 N N . GLU A 1 89 ? -16.099 0.752 -1.755 1.00 75.44 89 GLU A N 1
ATOM 712 C CA . GLU A 1 89 ? -15.531 1.945 -2.397 1.00 75.44 89 GLU A CA 1
ATOM 713 C C . GLU A 1 89 ? -14.317 1.625 -3.293 1.00 75.44 89 GLU A C 1
ATOM 715 O O . GLU A 1 89 ? -14.057 2.369 -4.236 1.00 75.44 89 GLU A O 1
ATOM 720 N N . LEU A 1 90 ? -13.620 0.495 -3.082 1.00 71.50 90 LEU A N 1
ATOM 721 C CA . LEU A 1 90 ? -12.495 0.064 -3.934 1.00 71.50 90 LEU A CA 1
ATOM 722 C C . LEU A 1 90 ? -12.901 -0.229 -5.385 1.00 71.50 90 LEU A C 1
ATOM 724 O O . LEU A 1 90 ? -12.049 -0.233 -6.271 1.00 71.50 90 LEU A O 1
ATOM 728 N N . GLU A 1 91 ? -14.176 -0.527 -5.636 1.00 63.03 91 GLU A N 1
ATOM 729 C CA . GLU A 1 91 ? -14.657 -0.926 -6.964 1.00 63.03 91 GLU A CA 1
ATOM 730 C C . GLU A 1 91 ? -14.866 0.271 -7.911 1.00 63.03 91 GLU A C 1
ATOM 732 O O . GLU A 1 91 ? -15.187 0.091 -9.090 1.00 63.03 91 GLU A O 1
ATOM 737 N N . ARG A 1 92 ? -14.665 1.505 -7.428 1.00 70.25 92 ARG A N 1
ATOM 738 C CA . ARG A 1 92 ? -14.860 2.730 -8.213 1.00 70.25 92 ARG A CA 1
ATOM 739 C C . ARG A 1 92 ? -13.673 2.981 -9.145 1.00 70.25 92 ARG A C 1
ATOM 741 O O . ARG A 1 92 ? -12.518 3.008 -8.734 1.00 70.25 92 ARG A O 1
ATOM 748 N N . GLN A 1 93 ? -13.958 3.197 -10.428 1.00 69.19 93 GLN A N 1
ATOM 749 C CA . GLN A 1 93 ? -12.941 3.338 -11.483 1.00 69.19 93 GLN A CA 1
ATOM 750 C C . GLN A 1 93 ? -12.528 4.792 -11.756 1.00 69.19 93 GLN A C 1
ATOM 752 O O . GLN A 1 93 ? -12.255 5.172 -12.896 1.00 69.19 93 GLN A O 1
ATOM 757 N N . ASP A 1 94 ? -12.449 5.625 -10.724 1.00 73.44 94 ASP A N 1
ATOM 758 C CA . ASP A 1 94 ? -12.338 7.076 -10.913 1.00 73.44 94 ASP A CA 1
ATOM 759 C C . ASP A 1 94 ? -10.949 7.525 -11.442 1.00 73.44 94 ASP A C 1
ATOM 761 O O . ASP A 1 94 ? -10.796 8.661 -11.888 1.00 73.44 94 ASP A O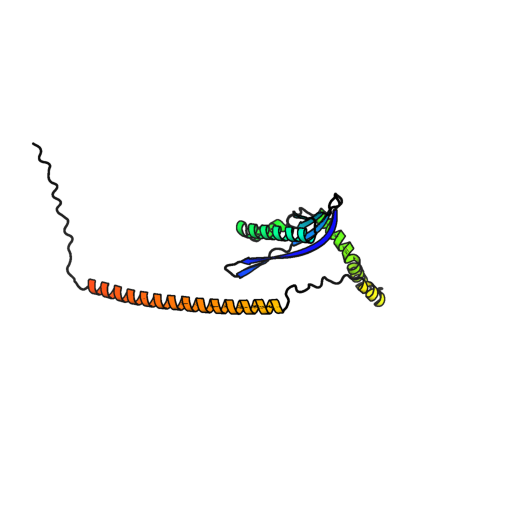 1
ATOM 765 N N . ASN A 1 95 ? -9.950 6.625 -11.493 1.00 76.56 95 ASN A N 1
ATOM 766 C CA . ASN A 1 95 ? -8.545 6.936 -11.820 1.00 76.56 95 ASN A CA 1
ATOM 767 C C . ASN A 1 95 ? -7.924 6.123 -12.976 1.00 76.56 95 ASN A C 1
ATOM 769 O O . ASN A 1 95 ? -6.699 5.986 -13.045 1.00 76.56 95 ASN A O 1
ATOM 773 N N . GLU A 1 96 ? -8.711 5.592 -13.916 1.00 82.69 96 GLU A N 1
ATOM 774 C CA . GLU A 1 96 ? -8.184 4.697 -14.969 1.00 82.69 96 GLU A CA 1
ATOM 775 C C . GLU A 1 96 ? -7.069 5.329 -15.833 1.00 82.69 96 GLU A C 1
ATOM 777 O O . GLU A 1 96 ? -6.101 4.665 -16.216 1.00 82.69 96 GLU A O 1
ATOM 782 N N . ILE A 1 97 ? -7.140 6.639 -16.095 1.00 83.81 97 ILE A N 1
ATOM 783 C CA . ILE A 1 97 ? -6.092 7.369 -16.833 1.00 83.81 97 ILE A CA 1
ATOM 784 C C . ILE A 1 97 ? -4.762 7.344 -16.065 1.00 83.81 97 ILE A C 1
ATOM 786 O O . ILE A 1 97 ? -3.702 7.114 -16.658 1.00 83.81 97 ILE A O 1
ATOM 790 N N . LEU A 1 98 ? -4.806 7.564 -14.749 1.00 83.06 98 LEU A N 1
ATOM 791 C CA . LEU A 1 98 ? -3.624 7.550 -13.890 1.00 83.06 98 LEU A CA 1
ATOM 792 C C . LEU A 1 98 ? -3.065 6.128 -13.763 1.00 83.06 98 LEU A C 1
ATOM 794 O O . LEU A 1 98 ? -1.857 5.937 -13.898 1.00 83.06 98 LEU A O 1
ATOM 798 N N . TRP A 1 99 ? -3.931 5.117 -13.656 1.00 86.69 99 TRP A N 1
ATOM 799 C CA . TRP A 1 99 ? -3.534 3.711 -13.760 1.00 86.69 99 TRP A CA 1
ATOM 800 C C . TRP A 1 99 ? -2.814 3.396 -15.075 1.00 86.69 99 TRP A C 1
ATOM 802 O O . TRP A 1 99 ? -1.800 2.694 -15.077 1.00 86.69 99 TRP A O 1
ATOM 812 N N . GLY A 1 100 ? -3.273 3.960 -16.195 1.00 83.75 100 GLY A N 1
ATOM 813 C CA . GLY A 1 100 ? -2.585 3.869 -17.483 1.00 83.75 100 GLY A CA 1
ATOM 814 C C . GLY A 1 100 ? -1.160 4.432 -17.445 1.00 83.75 100 GLY A C 1
ATOM 815 O O . GLY A 1 100 ? -0.232 3.782 -17.938 1.00 83.75 100 GLY A O 1
ATOM 816 N N . LYS A 1 101 ? -0.964 5.602 -16.819 1.00 86.31 101 LYS A N 1
ATOM 817 C CA . LYS A 1 101 ? 0.372 6.196 -1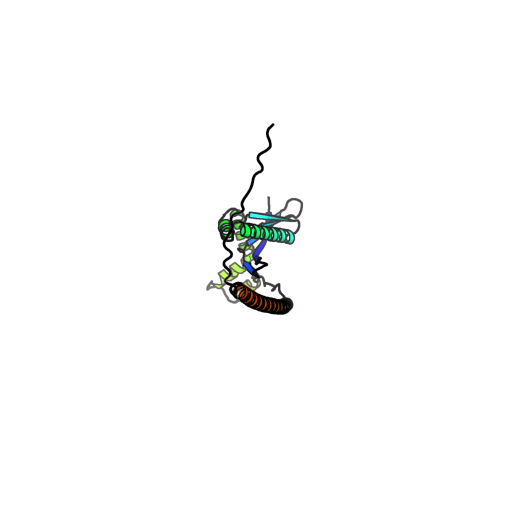6.621 1.00 86.31 101 LYS A CA 1
ATOM 818 C C . LYS A 1 101 ? 1.259 5.314 -15.736 1.00 86.31 101 LYS A C 1
ATOM 820 O O . LYS A 1 101 ? 2.409 5.074 -16.093 1.00 86.31 101 LYS A O 1
ATOM 825 N N . VAL A 1 102 ? 0.722 4.790 -14.632 1.00 86.06 102 VAL A N 1
ATOM 826 C CA . VAL A 1 102 ? 1.445 3.904 -13.702 1.00 86.06 102 VAL A CA 1
ATOM 827 C C . VAL A 1 102 ? 1.893 2.625 -14.393 1.00 86.06 102 VAL A C 1
ATOM 829 O O . VAL A 1 102 ? 3.058 2.255 -14.286 1.00 86.06 102 VAL A O 1
ATOM 832 N N . ARG A 1 103 ? 1.009 1.968 -15.154 1.00 84.75 103 ARG A N 1
ATOM 833 C CA . ARG A 1 103 ? 1.362 0.753 -15.906 1.00 84.75 103 ARG A CA 1
ATOM 834 C C . ARG A 1 103 ? 2.509 1.009 -16.882 1.00 84.75 103 ARG A C 1
ATOM 836 O O . ARG A 1 103 ? 3.425 0.193 -16.958 1.00 84.75 103 ARG A O 1
ATOM 843 N N . ARG A 1 104 ? 2.493 2.148 -17.585 1.00 86.12 104 ARG A N 1
ATOM 844 C CA . ARG A 1 104 ? 3.589 2.546 -18.482 1.00 86.12 104 ARG A CA 1
ATOM 845 C C . ARG A 1 104 ? 4.887 2.797 -17.709 1.00 86.12 104 ARG A C 1
ATOM 847 O O . ARG A 1 104 ? 5.906 2.219 -18.064 1.00 86.12 104 ARG A O 1
ATOM 854 N N . TYR A 1 105 ? 4.827 3.574 -16.627 1.00 87.94 105 TYR A N 1
ATOM 855 C CA . TYR A 1 105 ? 5.977 3.845 -15.759 1.00 87.94 105 TYR A CA 1
ATOM 856 C C . TYR A 1 105 ? 6.595 2.555 -15.198 1.00 87.94 105 TYR A C 1
ATOM 858 O O . TYR A 1 105 ? 7.807 2.378 -15.262 1.00 87.94 105 TYR A O 1
ATOM 866 N N . LEU A 1 106 ? 5.783 1.619 -14.695 1.00 84.81 106 LEU A N 1
ATOM 867 C CA . LEU A 1 106 ? 6.269 0.340 -14.171 1.00 84.81 106 LEU A CA 1
ATOM 868 C C . LEU A 1 106 ? 6.881 -0.532 -15.275 1.00 84.81 106 LEU A C 1
ATOM 870 O O . LEU A 1 106 ? 7.926 -1.138 -15.052 1.00 84.81 106 LEU A O 1
ATOM 874 N N . ALA A 1 107 ? 6.275 -0.577 -16.464 1.00 84.50 107 ALA A N 1
ATOM 875 C CA . ALA A 1 107 ? 6.834 -1.307 -17.601 1.00 84.50 107 ALA A CA 1
ATOM 876 C C . ALA A 1 107 ? 8.195 -0.740 -18.038 1.00 84.50 107 ALA A C 1
ATOM 878 O O . ALA A 1 107 ? 9.100 -1.502 -18.368 1.00 84.50 107 ALA A O 1
ATOM 879 N N . GLU A 1 108 ? 8.358 0.584 -18.004 1.00 85.69 108 GLU A N 1
ATOM 880 C CA . GLU A 1 108 ? 9.632 1.250 -18.283 1.00 85.69 108 GLU A CA 1
ATOM 881 C C . GLU A 1 108 ? 10.661 0.997 -17.171 1.00 85.69 108 GLU A C 1
ATOM 883 O O . GLU A 1 108 ? 11.786 0.589 -17.466 1.00 85.69 108 GLU A O 1
ATOM 888 N N . LYS A 1 109 ? 10.266 1.155 -15.900 1.00 84.62 109 LYS A N 1
ATOM 889 C CA . LYS A 1 109 ? 11.118 0.940 -14.716 1.00 84.62 109 LYS A CA 1
ATOM 890 C C . LYS A 1 109 ? 11.647 -0.493 -14.645 1.00 84.62 109 LYS A C 1
ATOM 892 O O . LYS A 1 109 ? 12.835 -0.699 -14.429 1.00 84.62 109 LYS A O 1
ATOM 897 N N . TYR A 1 110 ? 10.786 -1.482 -14.879 1.00 84.19 110 TYR A N 1
ATOM 898 C CA . TYR A 1 110 ? 11.129 -2.907 -14.807 1.00 84.19 110 TYR A CA 1
ATOM 899 C C . TYR A 1 110 ? 11.434 -3.534 -16.172 1.00 84.19 110 TYR A C 1
ATOM 901 O O . TYR A 1 110 ? 11.458 -4.761 -16.292 1.00 84.19 110 TYR A O 1
ATOM 909 N N . LYS A 1 111 ? 11.703 -2.726 -17.205 1.00 85.44 111 LYS A N 1
ATOM 910 C CA . LYS A 1 111 ? 11.953 -3.202 -18.573 1.00 85.44 111 LYS A CA 1
ATOM 911 C C . LYS A 1 111 ? 13.037 -4.279 -18.638 1.00 85.44 111 LYS A C 1
ATOM 913 O O . LYS A 1 111 ? 12.847 -5.299 -19.294 1.00 85.44 111 LYS A O 1
ATOM 918 N N . SER A 1 112 ? 14.155 -4.072 -17.944 1.00 82.75 112 SER A N 1
ATOM 919 C CA . SER A 1 112 ? 15.266 -5.032 -17.904 1.00 82.75 112 SER A CA 1
ATOM 920 C C . SER A 1 112 ? 14.864 -6.358 -17.254 1.00 82.75 112 SER A C 1
ATOM 922 O O . SER A 1 112 ? 15.240 -7.421 -17.742 1.00 82.75 112 SER A O 1
ATOM 924 N N . ASN A 1 113 ? 14.051 -6.307 -16.194 1.00 84.06 113 ASN A N 1
ATOM 925 C CA . ASN A 1 113 ? 13.532 -7.495 -15.518 1.00 84.06 113 ASN A CA 1
ATOM 926 C C . ASN A 1 113 ? 12.595 -8.275 -16.449 1.00 84.06 113 ASN A C 1
ATOM 928 O O . ASN A 1 113 ? 12.707 -9.493 -16.551 1.00 84.06 113 ASN A O 1
ATOM 932 N N . LEU A 1 114 ? 11.703 -7.576 -17.158 1.00 83.88 114 LEU A N 1
ATOM 933 C CA . LEU A 1 114 ? 10.783 -8.187 -18.121 1.00 83.88 114 LEU A CA 1
ATOM 934 C C . LEU A 1 114 ? 11.535 -8.842 -19.286 1.00 83.88 114 LEU A C 1
ATOM 936 O O . LEU A 1 114 ? 11.244 -9.987 -19.624 1.00 83.88 114 LEU A O 1
ATOM 940 N N . LEU A 1 115 ? 12.540 -8.155 -19.838 1.00 85.75 115 LEU A N 1
ATOM 941 C CA . LEU A 1 115 ? 13.379 -8.681 -20.916 1.00 85.75 115 LEU A CA 1
ATOM 942 C C . LEU A 1 115 ? 14.143 -9.937 -20.482 1.00 85.75 115 LEU A C 1
ATOM 944 O O . LEU A 1 115 ? 14.237 -10.899 -21.241 1.00 85.75 115 LEU A O 1
ATOM 948 N N . PHE A 1 116 ? 14.670 -9.949 -19.255 1.00 86.50 116 PHE A N 1
ATOM 949 C CA . PHE A 1 116 ? 15.323 -11.133 -18.703 1.00 86.50 116 PHE A CA 1
ATOM 950 C C . PHE A 1 116 ? 14.357 -12.320 -18.603 1.00 86.50 116 PHE A C 1
ATOM 952 O O . PHE A 1 116 ? 14.706 -13.430 -19.002 1.00 86.50 116 PHE A O 1
ATOM 959 N N . VAL A 1 117 ? 13.141 -12.091 -18.098 1.00 85.19 117 VAL A N 1
ATOM 960 C CA . VAL A 1 117 ? 12.118 -13.138 -17.981 1.00 85.19 117 VAL A CA 1
ATOM 961 C C . VAL A 1 117 ? 11.756 -13.685 -19.358 1.00 85.19 117 VAL A C 1
ATOM 963 O O . VAL A 1 117 ? 11.811 -14.895 -19.549 1.00 85.19 117 VAL A O 1
ATOM 966 N N . GLU A 1 118 ? 11.456 -12.821 -20.327 1.00 86.00 118 GLU A N 1
ATOM 967 C CA . GLU A 1 118 ? 11.137 -13.224 -21.702 1.00 86.00 118 GLU A CA 1
ATOM 968 C C . GLU A 1 118 ? 12.235 -14.113 -22.301 1.00 86.00 118 GLU A C 1
ATOM 970 O O . GLU A 1 118 ? 11.970 -15.226 -22.758 1.00 86.00 118 GLU A O 1
ATOM 975 N N . LYS A 1 119 ? 13.488 -13.665 -22.196 1.00 87.00 119 LYS A N 1
ATOM 976 C CA . LYS A 1 119 ? 14.658 -14.390 -22.696 1.00 87.00 119 LYS A CA 1
ATOM 977 C C . LYS A 1 119 ? 14.923 -15.699 -21.957 1.00 87.00 119 LYS A C 1
ATOM 979 O O . LYS A 1 119 ? 15.415 -16.649 -22.553 1.00 87.00 119 LYS A O 1
ATOM 984 N N . SER A 1 120 ? 14.557 -15.802 -20.681 1.00 84.50 120 SER A N 1
ATOM 985 C CA . SER A 1 120 ? 14.738 -17.037 -19.905 1.00 84.50 120 SER A CA 1
ATOM 986 C C . SER A 1 120 ? 13.862 -18.207 -20.374 1.00 84.50 120 SER A C 1
ATOM 988 O O . SER A 1 120 ? 14.197 -19.360 -20.101 1.00 84.50 120 SER A O 1
ATOM 990 N N . PHE A 1 121 ? 12.770 -17.927 -21.094 1.00 85.75 121 PHE A N 1
ATOM 991 C CA . PHE A 1 121 ? 11.878 -18.943 -21.661 1.00 85.75 121 PHE A CA 1
ATOM 992 C C . PHE A 1 121 ? 12.179 -19.281 -23.128 1.00 85.75 121 PHE A C 1
ATOM 994 O O . PHE A 1 121 ? 11.608 -20.236 -23.662 1.00 85.75 121 PHE A O 1
ATOM 1001 N N . ASP A 1 122 ? 13.062 -18.527 -23.780 1.00 89.19 122 ASP A N 1
ATOM 1002 C CA . ASP A 1 122 ? 13.440 -18.744 -25.172 1.00 89.19 122 ASP A CA 1
ATOM 1003 C C . ASP A 1 122 ? 14.515 -19.840 -25.282 1.00 89.19 122 ASP A C 1
ATOM 1005 O O . ASP A 1 122 ? 15.515 -19.847 -24.563 1.00 89.19 122 ASP A O 1
ATOM 1009 N N . ARG A 1 123 ? 14.301 -20.790 -26.199 1.00 80.50 123 ARG A N 1
ATOM 1010 C CA . ARG A 1 123 ? 15.173 -21.960 -26.395 1.00 80.50 123 ARG A CA 1
ATOM 1011 C C . ARG A 1 123 ? 16.514 -21.598 -27.021 1.00 80.50 123 ARG A C 1
ATOM 1013 O O . ARG A 1 123 ? 17.477 -22.336 -26.819 1.00 80.50 123 ARG A O 1
ATOM 1020 N N . ASP A 1 124 ? 16.567 -20.483 -27.744 1.00 89.69 124 ASP A N 1
ATOM 1021 C CA . ASP A 1 124 ? 17.772 -20.025 -28.436 1.00 89.69 124 ASP A CA 1
ATOM 1022 C C . ASP A 1 124 ? 18.649 -19.124 -27.548 1.00 89.69 124 ASP A C 1
ATOM 1024 O O . ASP A 1 124 ? 19.787 -18.806 -27.902 1.00 89.69 124 ASP A O 1
ATOM 1028 N N . THR A 1 125 ? 18.155 -18.739 -26.366 1.00 85.88 125 THR A N 1
ATOM 1029 C CA . THR A 1 125 ? 18.893 -17.872 -25.443 1.00 85.88 125 THR A CA 1
ATOM 1030 C C . THR A 1 125 ? 19.987 -18.653 -24.719 1.00 85.88 125 THR A C 1
ATOM 1032 O O . THR A 1 125 ? 19.761 -19.689 -24.088 1.00 85.88 125 THR A O 1
ATOM 1035 N N . THR A 1 126 ? 21.212 -18.130 -24.766 1.00 89.12 126 THR A N 1
ATOM 1036 C CA . THR A 1 126 ? 22.359 -18.783 -24.124 1.00 89.12 126 THR A CA 1
ATOM 1037 C C . THR A 1 126 ? 22.472 -18.434 -22.640 1.00 89.12 126 THR A C 1
ATOM 1039 O O . THR A 1 126 ? 22.079 -17.361 -22.182 1.00 89.12 126 THR A O 1
ATOM 1042 N N . LYS A 1 127 ? 23.116 -19.316 -21.865 1.00 85.50 127 LYS A N 1
ATOM 1043 C CA . LYS A 1 127 ? 23.415 -19.059 -20.446 1.00 85.50 127 LYS A CA 1
ATOM 1044 C C . LYS A 1 127 ? 24.230 -17.773 -20.240 1.00 85.50 127 LYS A C 1
ATOM 1046 O O . LYS A 1 127 ? 24.030 -17.080 -19.248 1.00 85.50 127 LYS A O 1
ATOM 1051 N N . THR A 1 128 ? 25.140 -17.458 -21.159 1.00 88.56 128 THR A N 1
ATOM 1052 C CA . THR A 1 128 ? 25.974 -16.249 -21.099 1.00 88.56 128 THR A CA 1
ATOM 1053 C C . THR A 1 128 ? 25.139 -14.983 -21.297 1.00 88.56 128 THR A C 1
ATOM 1055 O O . THR A 1 128 ? 25.293 -14.040 -20.526 1.00 88.56 128 THR A O 1
ATOM 1058 N N . GLU A 1 129 ? 24.211 -14.996 -22.259 1.00 84.69 129 GLU A N 1
ATOM 1059 C CA . GLU A 1 129 ? 23.267 -13.897 -22.517 1.00 84.69 129 GLU A CA 1
ATOM 1060 C C . GLU A 1 129 ? 22.365 -13.639 -21.300 1.00 84.69 129 GLU A C 1
ATOM 1062 O O . GLU A 1 129 ? 22.206 -12.495 -20.877 1.00 84.69 129 GLU A O 1
ATOM 1067 N N . LEU A 1 130 ? 21.862 -14.697 -20.651 1.00 85.19 130 LEU A N 1
ATOM 1068 C CA . LEU A 1 130 ? 21.087 -14.557 -19.411 1.00 85.19 130 LEU A CA 1
ATOM 1069 C C . LEU A 1 130 ? 21.907 -13.956 -18.268 1.00 85.19 130 LEU A C 1
ATOM 1071 O O . LEU A 1 130 ? 21.409 -13.090 -17.557 1.00 85.19 130 LEU A O 1
ATOM 1075 N N . ILE A 1 131 ? 23.162 -14.375 -18.083 1.00 86.12 131 ILE A N 1
ATOM 1076 C CA . ILE A 1 131 ? 24.037 -13.810 -17.040 1.00 86.12 131 ILE A CA 1
ATOM 1077 C C . ILE A 1 131 ? 24.293 -12.319 -17.287 1.00 86.12 131 ILE A C 1
ATOM 1079 O O . ILE A 1 131 ? 24.390 -11.546 -16.336 1.00 86.12 131 ILE A O 1
ATOM 1083 N N . GLU A 1 132 ? 24.411 -11.902 -18.545 1.00 87.19 132 GLU A N 1
ATOM 1084 C CA . GLU A 1 132 ? 24.607 -10.498 -18.895 1.00 87.19 132 GLU A CA 1
ATOM 1085 C C . GLU A 1 132 ? 23.343 -9.664 -18.657 1.00 87.19 132 GLU A C 1
ATOM 1087 O O . GLU A 1 132 ? 23.421 -8.610 -18.023 1.00 87.19 132 GLU A O 1
ATOM 1092 N N . LEU A 1 133 ? 22.174 -10.174 -19.054 1.00 84.00 133 LEU A N 1
ATOM 1093 C CA . LEU A 1 133 ? 20.881 -9.550 -18.759 1.00 84.00 133 LEU A CA 1
ATOM 1094 C C . LEU A 1 133 ? 20.614 -9.465 -17.248 1.00 84.00 133 LEU A C 1
ATOM 1096 O O . LEU A 1 133 ? 20.114 -8.445 -16.773 1.00 84.00 133 LEU A O 1
ATOM 1100 N N . ALA A 1 134 ? 21.017 -10.486 -16.485 1.00 82.31 134 ALA A N 1
ATOM 1101 C CA . ALA A 1 134 ? 20.844 -10.538 -15.036 1.00 82.31 134 ALA A CA 1
ATOM 1102 C C . ALA A 1 134 ? 21.539 -9.389 -14.293 1.00 82.31 134 ALA A C 1
ATOM 1104 O O . ALA A 1 134 ? 21.050 -8.952 -13.255 1.00 82.31 134 ALA A O 1
ATOM 1105 N N . LYS A 1 135 ? 22.643 -8.854 -14.832 1.00 84.94 135 LYS A N 1
ATOM 1106 C CA . LYS A 1 135 ? 23.370 -7.721 -14.229 1.00 84.94 135 LYS A CA 1
ATOM 1107 C C . LYS A 1 135 ? 22.565 -6.423 -14.223 1.00 84.94 135 LYS A C 1
ATOM 1109 O O . LYS A 1 135 ? 22.830 -5.554 -13.401 1.00 84.94 135 LYS A O 1
ATOM 1114 N N . ASN A 1 136 ? 21.612 -6.296 -15.144 1.00 81.25 136 ASN A N 1
ATOM 1115 C CA . ASN A 1 136 ? 20.784 -5.105 -15.314 1.00 81.25 136 ASN A CA 1
ATOM 1116 C C . ASN A 1 136 ? 19.395 -5.261 -14.677 1.00 81.25 136 ASN A C 1
ATOM 1118 O O . ASN A 1 136 ? 18.566 -4.358 -14.802 1.00 81.25 136 ASN A O 1
ATOM 1122 N N . ILE A 1 137 ? 19.120 -6.403 -14.036 1.00 81.62 137 ILE A N 1
ATOM 1123 C CA . ILE A 1 137 ? 17.88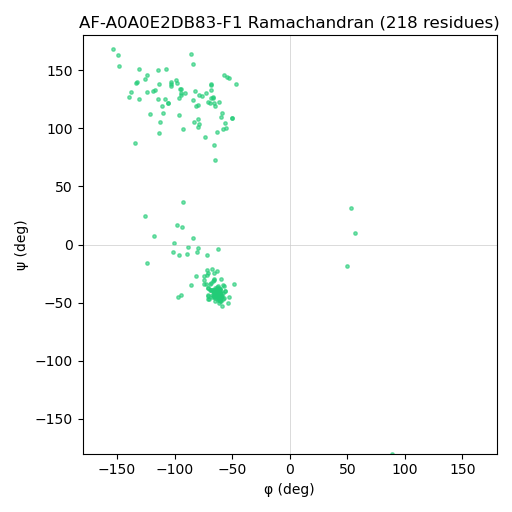4 -6.622 -13.286 1.00 81.62 137 ILE A CA 1
ATOM 1124 C C . ILE A 1 137 ? 17.898 -5.687 -12.081 1.00 81.62 137 ILE A C 1
ATOM 1126 O O . ILE A 1 137 ? 18.830 -5.705 -11.278 1.00 81.62 137 ILE A O 1
ATOM 1130 N N . MET A 1 138 ? 16.838 -4.896 -11.931 1.00 71.38 138 MET A N 1
ATOM 1131 C CA . MET A 1 138 ? 16.589 -4.211 -10.671 1.00 71.38 138 MET A CA 1
ATOM 1132 C C . MET A 1 138 ? 16.313 -5.275 -9.606 1.00 71.38 138 MET A C 1
ATOM 1134 O O . MET A 1 138 ? 15.345 -6.033 -9.777 1.00 71.38 138 MET A O 1
ATOM 1138 N N . PRO A 1 139 ? 17.124 -5.356 -8.535 1.00 65.31 139 PRO A N 1
ATOM 1139 C CA . PRO A 1 139 ? 16.852 -6.284 -7.452 1.00 65.31 139 PRO A CA 1
ATOM 1140 C C . PRO A 1 139 ? 15.455 -5.987 -6.889 1.00 65.31 139 PRO A C 1
ATOM 1142 O O . PRO A 1 139 ? 15.024 -4.826 -6.898 1.00 65.31 139 PRO A O 1
ATOM 1145 N N . PRO A 1 140 ? 14.708 -7.011 -6.434 1.00 57.69 140 PRO A N 1
ATOM 1146 C CA . PRO A 1 140 ? 13.513 -6.746 -5.646 1.00 57.69 140 PRO A CA 1
ATOM 1147 C C . PRO A 1 140 ? 13.907 -5.820 -4.493 1.00 57.69 140 PRO A C 1
ATOM 1149 O O . PRO A 1 140 ? 15.016 -5.939 -3.975 1.00 57.69 140 PRO A O 1
ATOM 1152 N N . PHE A 1 141 ? 13.025 -4.886 -4.126 1.00 5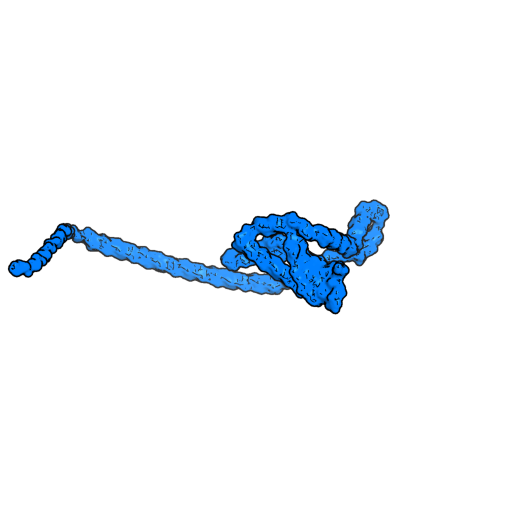3.94 141 PHE A N 1
ATOM 1153 C CA . PHE A 1 141 ? 13.221 -4.081 -2.924 1.00 53.94 141 PHE A CA 1
ATOM 1154 C C . PHE A 1 141 ? 13.522 -5.047 -1.774 1.00 53.94 141 PHE A C 1
ATOM 1156 O O . PHE A 1 141 ? 12.640 -5.808 -1.370 1.00 53.94 141 PHE A O 1
ATOM 1163 N N . GLU A 1 142 ? 14.770 -5.063 -1.300 1.00 46.22 142 GLU A N 1
ATOM 1164 C CA . GLU A 1 142 ? 15.082 -5.652 -0.010 1.00 46.22 142 GLU A CA 1
ATOM 1165 C C . GLU A 1 142 ? 14.245 -4.842 0.970 1.00 46.22 142 GLU A C 1
ATOM 1167 O O . GLU A 1 142 ? 14.427 -3.635 1.131 1.00 46.22 142 GLU A O 1
ATOM 1172 N N . VAL A 1 143 ? 13.213 -5.480 1.518 1.00 42.94 143 VAL A N 1
ATOM 1173 C CA . VAL A 1 143 ? 12.545 -4.948 2.690 1.00 42.94 143 VAL A CA 1
ATOM 1174 C C . VAL A 1 143 ? 13.633 -4.971 3.747 1.00 42.94 143 VAL A C 1
ATOM 1176 O O . VAL A 1 143 ? 13.898 -6.022 4.323 1.00 42.94 143 VAL A O 1
ATOM 1179 N N . ASP A 1 144 ? 14.300 -3.838 3.960 1.00 39.69 144 ASP A N 1
ATOM 1180 C CA . ASP A 1 144 ? 14.931 -3.588 5.242 1.00 39.69 144 ASP A CA 1
ATOM 1181 C C . ASP A 1 144 ? 13.830 -3.879 6.261 1.00 39.69 144 ASP A C 1
ATOM 1183 O O . ASP A 1 144 ? 12.809 -3.183 6.302 1.00 39.69 144 ASP A O 1
ATOM 1187 N N . GLU A 1 145 ? 13.958 -4.976 7.008 1.00 37.56 145 GLU A N 1
ATOM 1188 C CA . GLU A 1 145 ? 13.119 -5.215 8.170 1.00 37.56 145 GLU A CA 1
ATOM 1189 C C . GLU A 1 145 ? 13.294 -3.983 9.064 1.00 37.56 145 GLU A C 1
ATOM 1191 O O . GLU A 1 145 ? 14.283 -3.836 9.776 1.00 37.56 145 GLU A O 1
ATOM 1196 N N . VAL A 1 146 ? 12.325 -3.063 9.008 1.00 45.03 146 VAL A N 1
ATOM 1197 C CA . VAL A 1 146 ? 12.317 -1.791 9.757 1.00 45.03 146 VAL A CA 1
ATOM 1198 C C . VAL A 1 146 ? 12.295 -2.035 11.275 1.00 45.03 146 VAL A C 1
ATOM 1200 O O . VAL A 1 146 ? 12.383 -1.111 12.080 1.00 45.03 146 VAL A O 1
ATOM 1203 N N . VAL A 1 147 ? 12.206 -3.294 11.698 1.00 45.75 147 VAL A N 1
ATOM 1204 C CA . VAL A 1 147 ? 12.206 -3.696 13.092 1.00 45.75 147 VAL A CA 1
ATOM 1205 C C . VAL A 1 147 ? 13.481 -4.480 13.374 1.00 45.75 147 VAL A C 1
ATOM 1207 O O . VAL A 1 147 ? 13.546 -5.686 13.162 1.00 45.75 147 VAL A O 1
ATOM 1210 N N . SER A 1 148 ? 14.491 -3.776 13.891 1.00 44.31 148 SER A N 1
ATOM 1211 C CA . SER A 1 148 ? 15.666 -4.398 14.508 1.00 44.31 148 SER A CA 1
ATOM 1212 C C . SER A 1 148 ? 15.223 -5.507 15.476 1.00 44.31 148 SER A C 1
ATOM 1214 O O . SER A 1 148 ? 14.281 -5.314 16.252 1.00 44.31 148 SER A O 1
ATOM 1216 N N . LYS A 1 149 ? 15.916 -6.655 15.469 1.00 50.62 149 LYS A N 1
ATOM 1217 C CA . LYS A 1 149 ? 15.722 -7.736 16.456 1.00 50.62 149 LYS A CA 1
ATOM 1218 C C . LYS A 1 149 ? 15.706 -7.215 17.898 1.00 50.62 149 LYS A C 1
ATOM 1220 O O . LYS A 1 149 ? 14.898 -7.686 18.696 1.00 50.62 149 LYS A O 1
ATOM 1225 N N . ASP A 1 150 ? 16.493 -6.180 18.189 1.00 53.41 150 ASP A N 1
ATOM 1226 C CA . ASP A 1 150 ? 16.559 -5.544 19.509 1.00 53.41 150 ASP A CA 1
ATOM 1227 C C . ASP A 1 150 ? 15.243 -4.833 19.876 1.00 53.41 150 ASP A C 1
ATOM 1229 O O . ASP A 1 150 ? 14.841 -4.799 21.039 1.00 53.41 150 ASP A O 1
ATOM 1233 N N . HIS A 1 151 ? 14.511 -4.305 18.886 1.00 54.94 151 HIS A N 1
ATOM 1234 C CA . HIS A 1 151 ? 13.177 -3.737 19.096 1.00 54.94 151 HIS A CA 1
ATOM 1235 C C . HIS A 1 151 ? 12.149 -4.830 19.401 1.00 54.94 151 HIS A C 1
ATOM 1237 O O . HIS A 1 151 ? 11.278 -4.640 20.250 1.00 54.94 151 HIS A O 1
ATOM 1243 N N . HIS A 1 152 ? 12.255 -5.990 18.749 1.00 49.25 152 HIS A N 1
ATOM 1244 C CA . HIS A 1 152 ? 11.340 -7.099 18.999 1.00 49.25 152 HIS A CA 1
ATOM 1245 C C . HIS A 1 152 ? 11.553 -7.699 20.395 1.00 49.25 152 HIS A C 1
ATOM 1247 O O . HIS A 1 152 ? 10.570 -7.986 21.082 1.00 49.25 152 HIS A O 1
ATOM 1253 N N . GLU A 1 153 ? 12.800 -7.825 20.855 1.00 53.97 153 GLU A N 1
ATOM 1254 C CA . GLU A 1 153 ? 13.109 -8.252 22.226 1.00 53.97 153 GLU A CA 1
ATOM 1255 C C . GLU A 1 153 ? 12.628 -7.230 23.266 1.00 53.97 153 GLU A C 1
ATOM 1257 O O . GLU A 1 153 ? 11.980 -7.615 24.240 1.00 53.97 153 GLU A O 1
ATOM 1262 N N . HIS A 1 154 ? 12.826 -5.929 23.024 1.00 63.59 154 HIS A N 1
ATOM 1263 C CA . HIS A 1 154 ? 12.357 -4.872 23.928 1.00 63.59 154 HIS A CA 1
ATOM 1264 C C . HIS A 1 154 ? 10.822 -4.787 24.022 1.00 63.59 154 HIS A C 1
ATOM 1266 O O . HIS A 1 154 ? 10.257 -4.623 25.103 1.00 63.59 154 HIS A O 1
ATOM 1272 N N . VAL A 1 155 ? 10.111 -4.935 22.901 1.00 54.84 155 VAL A N 1
ATOM 1273 C CA . VAL A 1 155 ? 8.639 -4.967 22.897 1.00 54.84 155 VAL A CA 1
ATOM 1274 C C . VAL A 1 155 ? 8.110 -6.234 23.572 1.00 54.84 155 VAL A C 1
ATOM 1276 O O . VAL A 1 155 ? 7.053 -6.192 24.206 1.00 54.84 155 VAL A O 1
ATOM 1279 N N . THR A 1 156 ? 8.824 -7.355 23.453 1.00 58.19 156 THR A N 1
ATOM 1280 C CA . THR A 1 156 ? 8.435 -8.616 24.102 1.00 58.19 156 THR A CA 1
ATOM 1281 C C . THR A 1 156 ? 8.631 -8.528 25.614 1.00 58.19 156 THR A C 1
ATOM 1283 O O . THR A 1 156 ? 7.703 -8.854 26.348 1.00 58.19 156 THR A O 1
ATOM 1286 N N . SER A 1 157 ? 9.747 -7.966 26.091 1.00 61.22 157 SER A N 1
ATOM 1287 C CA . SER A 1 157 ? 9.979 -7.781 27.530 1.00 61.22 157 SER A CA 1
ATOM 1288 C C . SER A 1 157 ? 8.979 -6.811 28.173 1.00 61.22 157 SER A C 1
ATOM 1290 O O . SER A 1 157 ? 8.407 -7.123 29.218 1.00 61.22 157 SER A O 1
ATOM 1292 N N . LEU A 1 158 ? 8.663 -5.690 27.513 1.00 63.50 158 LEU A N 1
ATOM 1293 C CA . LEU A 1 158 ? 7.616 -4.763 27.969 1.00 63.50 158 LEU A CA 1
ATOM 1294 C C . LEU A 1 158 ? 6.224 -5.413 27.984 1.00 63.50 158 LEU A C 1
ATOM 1296 O O . LEU A 1 158 ? 5.407 -5.133 28.870 1.00 63.50 158 LEU A O 1
ATOM 1300 N N . LYS A 1 159 ? 5.928 -6.287 27.012 1.00 67.19 159 LYS A N 1
ATOM 1301 C CA . LYS A 1 159 ? 4.682 -7.065 26.999 1.00 67.19 159 LYS A CA 1
ATOM 1302 C C . LYS A 1 159 ? 4.624 -8.047 28.163 1.00 67.19 159 LYS A C 1
ATOM 1304 O O . LYS A 1 159 ? 3.580 -8.110 28.807 1.00 67.19 159 LYS A O 1
ATOM 1309 N N . ASP A 1 160 ? 5.706 -8.756 28.453 1.00 69.00 160 ASP A N 1
ATOM 1310 C CA . ASP A 1 160 ? 5.756 -9.737 29.539 1.00 69.00 160 ASP A CA 1
ATOM 1311 C C . ASP A 1 160 ? 5.588 -9.071 30.912 1.00 69.00 160 ASP A C 1
ATOM 1313 O O . ASP A 1 160 ? 4.806 -9.548 31.741 1.00 69.00 160 ASP A O 1
ATOM 1317 N N . GLU A 1 161 ? 6.219 -7.913 31.132 1.00 78.06 161 GLU A N 1
ATOM 1318 C CA . GLU A 1 161 ? 6.009 -7.107 32.342 1.00 78.06 161 GLU A CA 1
ATOM 1319 C C . GLU A 1 161 ? 4.559 -6.619 32.462 1.00 78.06 161 GLU A C 1
ATOM 1321 O O . GLU A 1 161 ? 3.953 -6.697 33.535 1.00 78.06 161 GLU A O 1
ATOM 1326 N N . THR A 1 162 ? 3.963 -6.185 31.349 1.00 74.56 162 THR A N 1
ATOM 1327 C CA . THR A 1 162 ? 2.564 -5.736 31.321 1.00 74.56 162 THR A CA 1
ATOM 1328 C C . THR A 1 162 ? 1.597 -6.888 31.608 1.00 74.56 162 THR A C 1
ATOM 1330 O O . THR A 1 162 ? 0.656 -6.717 32.385 1.00 74.56 162 THR A O 1
ATOM 1333 N N . ILE A 1 163 ? 1.822 -8.070 31.026 1.00 74.94 163 ILE A N 1
ATOM 1334 C CA . ILE A 1 163 ? 1.007 -9.276 31.254 1.00 74.94 163 ILE A CA 1
ATOM 1335 C C . ILE A 1 163 ? 1.109 -9.719 32.714 1.00 74.94 163 ILE A C 1
ATOM 1337 O O . ILE A 1 163 ? 0.095 -10.068 33.330 1.00 74.94 163 ILE A O 1
ATOM 1341 N N . LYS A 1 164 ? 2.312 -9.667 33.293 1.00 83.50 164 LYS A N 1
ATOM 1342 C CA . LYS A 1 164 ? 2.531 -9.987 34.704 1.00 83.50 164 LYS A CA 1
ATOM 1343 C C . LYS A 1 164 ? 1.767 -9.023 35.614 1.00 83.50 164 LYS A C 1
ATOM 1345 O O . LYS A 1 164 ? 1.012 -9.477 36.472 1.00 83.50 164 LYS A O 1
ATOM 1350 N N . HIS A 1 165 ? 1.867 -7.718 35.363 1.00 83.62 165 HIS A N 1
ATOM 1351 C CA . HIS A 1 165 ? 1.142 -6.707 36.132 1.00 83.62 165 HIS A CA 1
ATOM 1352 C C . HIS A 1 165 ? -0.386 -6.852 36.007 1.00 83.62 165 HIS A C 1
ATOM 1354 O O . HIS A 1 165 ? -1.113 -6.771 36.998 1.00 83.62 165 HIS A O 1
ATOM 1360 N N . GLN A 1 166 ? -0.891 -7.132 34.801 1.00 78.38 166 GLN A N 1
ATOM 1361 C CA . GLN A 1 166 ? -2.316 -7.400 34.578 1.00 78.38 166 GLN A CA 1
ATOM 1362 C C . GLN A 1 166 ? -2.788 -8.657 35.318 1.00 78.38 166 GLN A C 1
ATOM 1364 O O . GLN A 1 166 ? -3.870 -8.650 35.903 1.00 78.38 166 GLN A O 1
ATOM 1369 N N . SER A 1 167 ? -1.975 -9.713 35.343 1.00 84.50 167 SER A N 1
ATOM 1370 C CA . SER A 1 167 ? -2.285 -10.949 36.071 1.00 84.50 167 SER A CA 1
ATOM 1371 C C . SER A 1 167 ? -2.341 -10.717 37.584 1.00 84.50 167 SER A C 1
ATOM 1373 O O . SER A 1 167 ? -3.256 -11.204 38.249 1.00 84.50 167 SER A O 1
ATOM 1375 N N . GLU A 1 168 ? -1.420 -9.917 38.127 1.00 87.56 168 GLU A N 1
ATOM 1376 C CA . GLU A 1 168 ? -1.426 -9.508 39.538 1.00 87.56 168 GLU A CA 1
ATOM 1377 C C . GLU A 1 168 ? -2.683 -8.698 39.893 1.00 87.56 168 GLU A C 1
ATOM 1379 O O . GLU A 1 168 ? -3.341 -8.985 40.896 1.00 87.56 168 GLU A O 1
ATOM 1384 N N . LEU A 1 169 ? -3.074 -7.744 39.042 1.00 84.81 169 LEU A N 1
ATOM 1385 C CA . LEU A 1 169 ? -4.314 -6.976 39.198 1.00 84.81 169 LEU A CA 1
ATOM 1386 C C . LEU A 1 169 ? -5.561 -7.869 39.170 1.00 84.81 169 LEU A C 1
ATOM 1388 O O . LEU A 1 169 ? -6.447 -7.711 40.011 1.00 84.81 169 LEU A O 1
ATOM 1392 N N . ILE A 1 170 ? -5.630 -8.831 38.246 1.00 84.25 170 ILE A N 1
ATOM 1393 C CA . ILE A 1 170 ? -6.744 -9.788 38.172 1.00 84.25 170 ILE A CA 1
ATOM 1394 C C . ILE A 1 170 ? -6.832 -10.603 39.465 1.00 84.25 170 ILE A C 1
ATOM 1396 O O . ILE A 1 170 ? -7.920 -10.735 40.028 1.00 84.25 170 ILE A O 1
ATOM 1400 N N . LEU A 1 171 ? -5.705 -11.103 39.979 1.00 87.56 171 LEU A N 1
ATOM 1401 C CA . LEU A 1 171 ? -5.676 -11.846 41.242 1.00 87.56 171 LEU A CA 1
ATOM 1402 C C . LEU A 1 171 ? -6.145 -10.987 42.425 1.00 87.56 171 LEU A C 1
ATOM 1404 O O . LEU A 1 171 ? -6.914 -11.469 43.259 1.00 87.56 171 LEU A O 1
ATOM 1408 N N . GLN A 1 172 ? -5.751 -9.712 42.477 1.00 89.69 172 GLN A N 1
ATOM 1409 C CA . GLN A 1 172 ? -6.227 -8.779 43.503 1.00 89.69 172 GLN A CA 1
ATOM 1410 C C . GLN A 1 172 ? -7.738 -8.536 43.402 1.00 89.69 172 GLN A C 1
ATOM 1412 O O . GLN A 1 172 ? -8.435 -8.604 44.416 1.00 89.69 172 GLN A O 1
ATOM 1417 N N . ILE A 1 173 ? -8.266 -8.314 42.194 1.00 85.81 173 ILE A N 1
ATOM 1418 C CA . ILE A 1 173 ? -9.707 -8.132 41.962 1.00 85.81 173 ILE A CA 1
ATOM 1419 C C . ILE A 1 173 ? -10.479 -9.384 42.389 1.00 85.81 173 ILE A C 1
ATOM 1421 O O . ILE A 1 173 ? -11.464 -9.277 43.123 1.00 85.81 173 ILE A O 1
ATOM 1425 N N . LEU A 1 174 ? -10.018 -10.572 41.990 1.00 85.81 174 LEU A N 1
ATOM 1426 C CA . LEU A 1 174 ? -10.631 -11.843 42.379 1.00 85.81 174 LEU A CA 1
ATOM 1427 C C . LEU A 1 174 ? -10.607 -12.042 43.900 1.00 85.81 174 LEU A C 1
ATOM 1429 O O . LEU A 1 174 ? -11.596 -12.500 44.477 1.00 85.81 174 LEU A O 1
ATOM 1433 N N . HIS A 1 175 ? -9.522 -11.648 44.570 1.00 88.62 175 HIS A N 1
ATOM 1434 C CA . HIS A 1 175 ? -9.432 -11.712 46.026 1.00 88.62 175 HIS A CA 1
ATOM 1435 C C . HIS A 1 175 ? -10.429 -10.762 46.710 1.00 88.62 175 HIS A C 1
ATOM 1437 O O . HIS A 1 175 ? -11.156 -11.172 47.619 1.00 88.62 175 HIS A O 1
ATOM 1443 N N . VAL A 1 176 ? -10.535 -9.517 46.236 1.00 90.38 176 VAL A N 1
ATOM 1444 C CA . VAL A 1 176 ? -11.513 -8.538 46.743 1.00 90.38 176 VAL A CA 1
ATOM 1445 C C . VAL A 1 176 ? -12.949 -9.029 46.531 1.00 90.38 176 VAL A C 1
ATOM 1447 O O . VAL A 1 176 ? -13.769 -8.938 47.449 1.00 90.38 176 VAL A O 1
ATOM 1450 N N . LEU A 1 177 ? -13.256 -9.591 45.359 1.00 84.94 177 LEU A N 1
ATOM 1451 C CA . LEU A 1 177 ? -14.570 -10.164 45.052 1.00 84.94 177 LEU A CA 1
ATOM 1452 C C . LEU A 1 177 ? -14.903 -11.364 45.943 1.00 84.94 177 LEU A C 1
ATOM 1454 O O . LEU A 1 177 ? -16.028 -11.466 46.434 1.00 84.94 177 LEU A O 1
ATOM 1458 N N . SER A 1 178 ? -13.932 -12.241 46.202 1.00 89.19 178 SER A N 1
ATOM 1459 C CA . SER A 1 178 ? -14.096 -13.372 47.122 1.00 89.19 178 SER A CA 1
ATOM 1460 C C . SER A 1 178 ? -14.418 -12.895 48.542 1.00 89.19 178 SER A C 1
ATOM 1462 O O . SER A 1 178 ? -15.390 -13.351 49.150 1.00 89.19 178 SER A O 1
ATOM 1464 N N . ASN A 1 179 ? -13.683 -11.898 49.043 1.00 90.75 179 ASN A N 1
ATOM 1465 C CA . ASN A 1 179 ? -13.926 -11.325 50.369 1.00 90.75 179 ASN A CA 1
ATOM 1466 C C . ASN A 1 179 ? -15.301 -10.648 50.461 1.00 90.75 179 ASN A C 1
ATOM 1468 O O . ASN A 1 179 ? -16.021 -10.853 51.439 1.00 90.75 179 ASN A O 1
ATOM 1472 N N . LYS A 1 180 ? -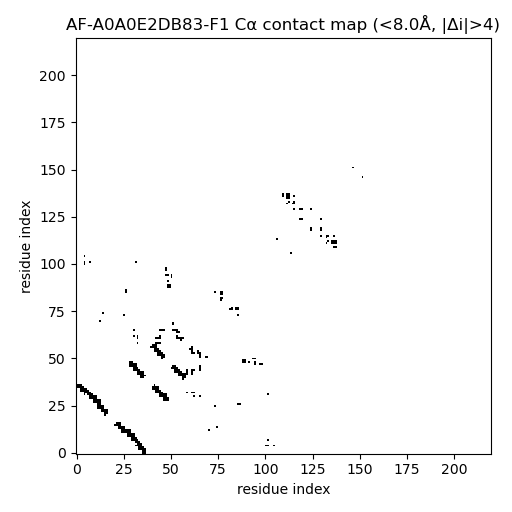15.713 -9.896 49.431 1.00 90.88 180 LYS A N 1
ATOM 1473 C CA . LYS A 1 180 ? -17.058 -9.298 49.381 1.00 90.88 180 LYS A CA 1
ATOM 1474 C C . LYS A 1 180 ? -18.160 -10.353 49.307 1.00 90.88 180 LYS A C 1
ATOM 1476 O O . LYS A 1 180 ? -19.180 -10.200 49.971 1.00 90.88 180 LYS A O 1
ATOM 1481 N N . THR A 1 181 ? -17.954 -11.435 48.561 1.00 89.94 181 THR A N 1
ATOM 1482 C CA . THR A 1 181 ? -18.910 -12.552 48.499 1.00 89.94 181 THR A CA 1
ATOM 1483 C C . THR A 1 181 ? -19.102 -13.189 49.875 1.00 89.94 181 THR A C 1
ATOM 1485 O O . THR A 1 181 ? -20.242 -13.371 50.299 1.00 89.94 181 THR A O 1
ATOM 1488 N N . LYS A 1 182 ? -18.012 -13.431 50.618 1.00 91.56 182 LYS A N 1
ATOM 1489 C CA . LYS A 1 182 ? -18.080 -13.935 52.002 1.00 91.56 182 LYS A CA 1
ATOM 1490 C C . LYS A 1 182 ? -18.846 -12.987 52.926 1.00 91.56 182 LYS A C 1
ATOM 1492 O O . LYS A 1 182 ? -19.718 -13.437 53.663 1.00 91.56 182 LYS A O 1
ATOM 1497 N N . GLN A 1 183 ? -18.589 -11.679 52.834 1.00 90.12 183 GLN A N 1
ATOM 1498 C CA . GLN A 1 183 ? -19.331 -10.673 53.606 1.00 90.12 183 GLN A CA 1
ATOM 1499 C C . GLN A 1 183 ? -20.831 -10.693 53.288 1.00 90.12 183 GLN A C 1
ATOM 1501 O O . GLN A 1 183 ? -21.652 -10.629 54.199 1.00 90.12 183 GLN A O 1
ATOM 1506 N N . ILE A 1 184 ? -21.206 -10.819 52.012 1.00 89.94 184 ILE A N 1
ATOM 1507 C CA . ILE A 1 184 ? -22.613 -10.925 51.601 1.00 89.94 184 ILE A CA 1
ATOM 1508 C C . ILE A 1 184 ? -23.250 -12.197 52.173 1.00 89.94 184 ILE A C 1
ATOM 1510 O O . ILE A 1 184 ? -24.395 -12.163 52.617 1.00 89.94 184 ILE A O 1
ATOM 1514 N N . GLU A 1 185 ? -22.534 -13.318 52.185 1.00 90.62 185 GLU A N 1
ATOM 1515 C CA . GLU A 1 185 ? -23.018 -14.571 52.772 1.00 90.62 185 GLU A CA 1
ATOM 1516 C C . GLU A 1 185 ? -23.242 -14.460 54.285 1.00 90.62 185 GLU A C 1
ATOM 1518 O O . GLU A 1 185 ? -24.270 -14.909 54.800 1.00 90.62 185 GLU A O 1
ATOM 1523 N N . GLU A 1 186 ? -22.321 -13.817 55.001 1.00 89.44 186 GLU A N 1
ATOM 1524 C CA . GLU A 1 186 ? -22.458 -13.531 56.433 1.00 89.44 186 GLU A CA 1
ATOM 1525 C C . GLU A 1 186 ? -23.621 -12.573 56.715 1.00 89.44 186 GLU A C 1
ATOM 1527 O O . GLU A 1 186 ? -24.415 -12.810 57.632 1.00 89.44 186 GLU A O 1
ATOM 1532 N N . GLN A 1 187 ? -23.790 -11.538 55.889 1.00 86.19 187 GLN A N 1
ATOM 1533 C CA . GLN A 1 187 ? -24.935 -10.631 55.966 1.00 86.19 187 GLN A CA 1
ATOM 1534 C C . GLN A 1 187 ? -26.249 -11.365 55.688 1.00 86.19 187 GLN A C 1
ATOM 1536 O O . GLN A 1 187 ? -27.202 -11.191 56.441 1.00 86.19 187 GLN A O 1
ATOM 1541 N N . LYS A 1 188 ? -26.306 -12.253 54.686 1.00 84.31 188 LYS A N 1
ATOM 1542 C CA . LYS A 1 188 ? -27.486 -13.093 54.409 1.00 84.31 188 LYS A CA 1
ATOM 1543 C C . LYS A 1 188 ? -27.817 -14.017 55.579 1.00 84.31 188 LYS A C 1
ATOM 1545 O O . LYS A 1 188 ? -28.983 -14.115 55.956 1.00 84.31 188 LYS A O 1
ATOM 1550 N N . LYS A 1 189 ? -26.812 -14.652 56.193 1.00 83.75 189 LYS A N 1
ATOM 1551 C CA . LYS A 1 189 ? -26.999 -15.454 57.416 1.00 83.75 189 LYS A CA 1
ATOM 1552 C C . LYS A 1 189 ? -27.540 -14.600 58.562 1.00 83.75 189 LYS A C 1
ATOM 1554 O O . LYS A 1 189 ? -28.427 -15.047 59.284 1.00 83.75 189 LYS A O 1
ATOM 1559 N N . THR A 1 190 ? -27.043 -13.376 58.712 1.00 79.81 190 THR A N 1
ATOM 1560 C CA . THR A 1 190 ? -27.500 -12.436 59.746 1.00 79.81 190 THR A CA 1
ATOM 1561 C C . THR A 1 190 ? -28.937 -11.979 59.493 1.00 79.81 190 THR A C 1
ATOM 1563 O O . THR A 1 190 ? -29.754 -12.041 60.405 1.00 79.81 190 THR A O 1
ATOM 1566 N N . ILE A 1 191 ? -29.286 -11.624 58.252 1.00 76.94 191 ILE A N 1
ATOM 1567 C CA . ILE A 1 191 ? -30.656 -11.276 57.844 1.00 76.94 191 ILE A CA 1
ATOM 1568 C C . ILE A 1 191 ? -31.605 -12.450 58.090 1.00 76.94 191 ILE A C 1
ATOM 1570 O O . ILE A 1 191 ? -32.674 -12.252 58.650 1.00 76.94 191 ILE A O 1
ATOM 1574 N N . SER A 1 192 ? -31.219 -13.676 57.726 1.00 72.88 192 SER A N 1
ATOM 1575 C CA . SER A 1 192 ? -32.043 -14.864 57.979 1.00 72.88 192 SER A CA 1
ATOM 1576 C C . SER A 1 192 ? -32.244 -15.119 59.474 1.00 72.88 192 SER A C 1
ATOM 1578 O O . SER A 1 192 ? -33.352 -15.454 59.877 1.00 72.88 192 SER A O 1
ATOM 1580 N N . LYS A 1 193 ? -31.217 -14.915 60.311 1.00 75.38 193 LYS A N 1
ATOM 1581 C CA . LYS A 1 193 ? -31.348 -15.003 61.775 1.00 75.38 193 LYS A CA 1
ATOM 1582 C C . LYS A 1 193 ? -32.260 -13.918 62.344 1.00 75.38 193 LYS A C 1
ATOM 1584 O O . LYS A 1 193 ? -33.060 -14.222 63.215 1.00 75.38 193 LYS A O 1
ATOM 1589 N N . LEU A 1 194 ? -32.157 -12.682 61.853 1.00 71.31 194 LEU A N 1
ATOM 1590 C CA . LEU A 1 194 ? -33.033 -11.581 62.261 1.00 71.31 194 LEU A CA 1
ATOM 1591 C C . LEU A 1 194 ? -34.478 -11.829 61.824 1.00 71.31 194 LEU A C 1
ATOM 1593 O O . LEU A 1 194 ? -35.387 -11.621 62.614 1.00 71.31 194 LEU A O 1
ATOM 1597 N N . ARG A 1 195 ? -34.691 -12.338 60.607 1.00 63.59 195 ARG A N 1
ATOM 1598 C CA . ARG A 1 195 ? -36.014 -12.688 60.077 1.00 63.59 195 ARG A CA 1
ATOM 1599 C C . ARG A 1 195 ? -36.660 -13.830 60.862 1.00 63.59 195 ARG A C 1
ATOM 1601 O O . ARG A 1 195 ? -37.793 -13.693 61.294 1.00 63.59 195 ARG A O 1
ATOM 1608 N N . ASN A 1 196 ? -35.908 -14.889 61.152 1.00 58.38 196 ASN A N 1
ATOM 1609 C CA . ASN A 1 196 ? -36.396 -15.999 61.974 1.00 58.38 196 ASN A CA 1
ATOM 1610 C C . ASN A 1 196 ? -36.538 -15.612 63.459 1.00 58.38 196 ASN A C 1
ATOM 1612 O O . ASN A 1 196 ? -37.345 -16.196 64.170 1.00 58.38 196 ASN A O 1
ATOM 1616 N N . GLY A 1 197 ? -35.760 -14.633 63.935 1.00 53.53 197 GLY A N 1
ATOM 1617 C CA . GLY A 1 197 ? -35.908 -14.043 65.268 1.00 53.53 197 GLY A CA 1
ATOM 1618 C C . GLY A 1 197 ? -37.108 -13.096 65.382 1.00 53.53 197 GLY A C 1
ATOM 1619 O O . GLY A 1 197 ? -37.661 -12.959 66.466 1.00 53.53 197 GLY A O 1
ATOM 1620 N N . LEU A 1 198 ? -37.531 -12.484 64.271 1.00 50.00 198 LEU A N 1
ATOM 1621 C CA . LEU A 1 198 ? -38.748 -11.671 64.156 1.00 50.00 198 LEU A CA 1
ATOM 1622 C C . LEU A 1 198 ? -40.011 -12.529 63.957 1.00 50.00 198 LEU A C 1
ATOM 1624 O O . LEU A 1 198 ? -41.084 -12.128 64.385 1.00 50.00 198 LEU A O 1
ATOM 1628 N N . GLU A 1 199 ? -39.892 -13.724 63.371 1.00 47.50 199 GLU A N 1
ATOM 1629 C CA . GLU A 1 199 ? -41.002 -14.678 63.176 1.00 47.50 199 GLU A CA 1
ATOM 1630 C C . GLU A 1 199 ? -41.279 -15.567 64.417 1.00 47.50 199 GLU A C 1
ATOM 1632 O O . GLU A 1 199 ? -42.134 -16.449 64.381 1.00 47.50 199 GLU A O 1
ATOM 1637 N N . GLY A 1 200 ? -40.594 -15.322 65.542 1.00 42.22 200 GLY A N 1
ATOM 1638 C CA . GLY A 1 200 ? -40.753 -16.050 66.811 1.00 42.22 200 GLY A CA 1
ATOM 1639 C C . GLY A 1 200 ? -41.725 -15.430 67.824 1.00 42.22 200 GLY A C 1
ATOM 1640 O O . GLY A 1 200 ? -41.681 -15.804 68.994 1.00 42.22 200 GLY A O 1
ATOM 1641 N N . GLY A 1 201 ? -42.570 -14.485 67.412 1.00 42.06 201 GLY A N 1
ATOM 1642 C CA . GLY A 1 201 ? -43.599 -13.870 68.252 1.00 42.06 201 GLY A CA 1
ATOM 1643 C C . GLY A 1 201 ? -44.930 -13.799 67.514 1.00 42.06 201 GLY A C 1
ATOM 1644 O O . GLY A 1 201 ? -45.228 -12.800 66.871 1.00 42.0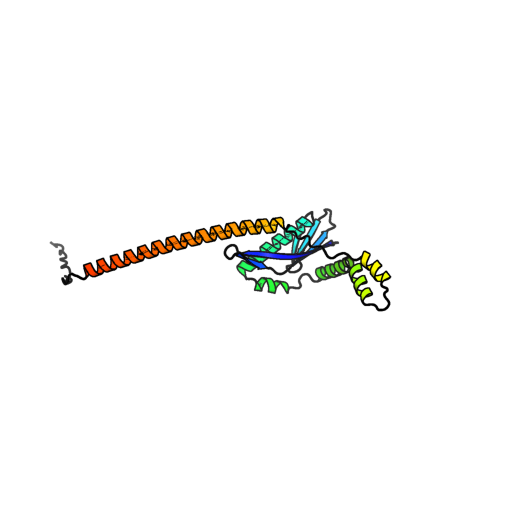6 201 GLY A O 1
ATOM 1645 N N . LEU A 1 202 ? -45.717 -14.873 67.603 1.00 44.81 202 LEU A N 1
ATOM 1646 C CA . LEU A 1 202 ? -47.148 -14.902 67.285 1.00 44.81 202 LEU A CA 1
ATOM 1647 C C . LEU A 1 202 ? -47.916 -14.010 68.281 1.00 44.81 202 LEU A C 1
ATOM 1649 O O . LEU A 1 202 ? -48.608 -14.506 69.164 1.00 44.81 202 LEU A O 1
ATOM 1653 N N . GLU A 1 203 ? -47.786 -12.694 68.148 1.00 42.97 203 GLU A N 1
ATOM 1654 C CA . GLU A 1 203 ? -48.816 -11.757 68.593 1.00 42.97 203 GLU A CA 1
ATOM 1655 C C . GLU A 1 203 ? -49.398 -11.115 67.334 1.00 42.97 203 GLU A C 1
ATOM 1657 O O . GLU A 1 203 ? -48.750 -10.329 66.642 1.00 42.97 203 GLU A O 1
ATOM 1662 N N . GLU A 1 204 ? -50.612 -11.548 66.992 1.00 44.25 204 GLU A N 1
ATOM 1663 C CA . GL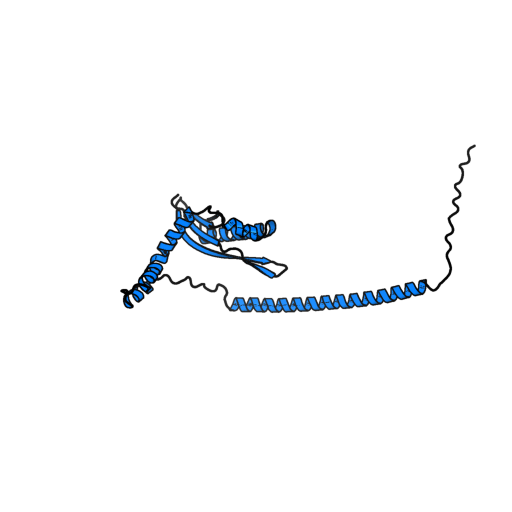U A 1 204 ? -51.445 -10.965 65.948 1.00 44.25 204 GLU A CA 1
ATOM 1664 C C . GLU A 1 204 ? -51.681 -9.484 66.264 1.00 44.25 204 GLU A C 1
ATOM 1666 O O . GLU A 1 204 ? -52.542 -9.125 67.066 1.00 44.25 204 GLU A O 1
ATOM 1671 N N . TRP A 1 205 ? -50.927 -8.600 65.617 1.00 46.31 205 TRP A N 1
ATOM 1672 C CA . TRP A 1 205 ? -51.297 -7.194 65.542 1.00 46.31 205 TRP A CA 1
ATOM 1673 C C . TRP A 1 205 ? -52.469 -7.078 64.567 1.00 46.31 205 TRP A C 1
ATOM 1675 O O . TRP A 1 205 ? -52.285 -6.989 63.355 1.00 46.31 205 TRP A O 1
ATOM 1685 N N . THR A 1 206 ? -53.694 -7.125 65.086 1.00 40.84 206 THR A N 1
ATOM 1686 C CA . THR A 1 206 ? -54.889 -6.753 64.321 1.00 40.84 206 THR A CA 1
ATOM 1687 C C . THR A 1 206 ? -54.852 -5.258 64.007 1.00 40.84 206 THR A C 1
ATOM 1689 O O . THR A 1 206 ? -54.726 -4.439 64.919 1.00 40.84 206 THR A O 1
ATOM 1692 N N . GLU A 1 207 ? -54.992 -4.897 62.730 1.00 35.09 207 GLU A N 1
ATOM 1693 C CA . GLU A 1 207 ? -55.150 -3.508 62.286 1.00 35.09 207 GLU A CA 1
ATOM 1694 C C . GLU A 1 207 ? -56.399 -2.877 62.932 1.00 35.09 207 GLU A C 1
ATOM 1696 O O . GLU A 1 207 ? -57.531 -3.257 62.633 1.00 35.09 207 GLU A O 1
ATOM 1701 N N . GLN A 1 208 ? -56.207 -1.885 63.807 1.00 40.00 208 GLN A N 1
ATOM 1702 C CA . GLN A 1 208 ? -57.265 -0.937 64.163 1.00 40.00 208 GLN A CA 1
ATOM 1703 C C . GLN A 1 208 ? -57.302 0.178 63.114 1.00 40.00 208 GLN A C 1
ATOM 1705 O O . GLN A 1 208 ? -56.301 0.860 62.892 1.00 40.00 208 GLN A O 1
ATOM 1710 N N . GLN A 1 209 ? -58.464 0.401 62.492 1.00 39.28 209 GLN A N 1
ATOM 1711 C CA . GLN A 1 209 ? -58.691 1.628 61.730 1.00 39.28 209 GLN A CA 1
ATOM 1712 C C . GLN A 1 209 ? -58.756 2.833 62.687 1.00 39.28 209 GLN A C 1
ATOM 1714 O O . GLN A 1 209 ? -59.390 2.732 63.740 1.00 39.28 209 GLN A O 1
ATOM 1719 N N . PRO A 1 210 ? -58.122 3.970 62.346 1.00 42.22 210 PRO A N 1
ATOM 1720 C CA . PRO A 1 210 ? -58.144 5.159 63.188 1.00 42.22 210 PRO A CA 1
ATOM 1721 C C . PRO A 1 210 ? -59.522 5.834 63.151 1.00 42.22 210 PRO A C 1
ATOM 1723 O O . PRO A 1 210 ? -60.056 6.117 62.079 1.00 42.22 210 PRO A O 1
ATOM 1726 N N . ASP A 1 211 ? -60.069 6.135 64.329 1.00 41.25 211 ASP A N 1
ATOM 1727 C CA . ASP A 1 211 ? -61.297 6.917 64.485 1.00 41.25 211 ASP A CA 1
ATOM 1728 C C . ASP A 1 211 ? -60.965 8.411 64.315 1.00 41.25 211 ASP A C 1
ATOM 1730 O O . ASP A 1 211 ? -60.341 9.037 65.177 1.00 41.25 211 ASP A O 1
ATOM 1734 N N . ILE A 1 212 ? -61.297 8.978 63.152 1.00 43.31 212 ILE A N 1
ATOM 1735 C CA . ILE A 1 212 ? -61.047 10.390 62.837 1.00 43.31 212 ILE A CA 1
ATOM 1736 C C . ILE A 1 212 ? -62.293 11.195 63.216 1.00 43.31 212 ILE A C 1
ATOM 1738 O O . ILE A 1 212 ? -63.247 11.285 62.443 1.00 43.31 212 ILE A O 1
ATOM 1742 N N . GLN A 1 213 ? -62.272 11.842 64.383 1.00 50.50 213 GLN A N 1
ATOM 1743 C CA . GLN A 1 213 ? -63.255 12.876 64.711 1.00 50.50 213 GLN A CA 1
ATOM 1744 C C . GLN A 1 213 ? -62.861 14.196 64.042 1.00 50.50 213 GLN A C 1
ATOM 1746 O O . GLN A 1 213 ? -61.904 14.856 64.444 1.00 50.50 213 GLN A O 1
ATOM 1751 N N . ILE A 1 214 ? -63.615 14.590 63.014 1.00 49.38 214 ILE A N 1
ATOM 1752 C CA . ILE A 1 214 ? -63.533 15.930 62.425 1.00 49.38 214 ILE A CA 1
ATOM 1753 C C . ILE A 1 214 ? -64.369 16.871 63.311 1.00 49.38 214 ILE A C 1
ATOM 1755 O O . ILE A 1 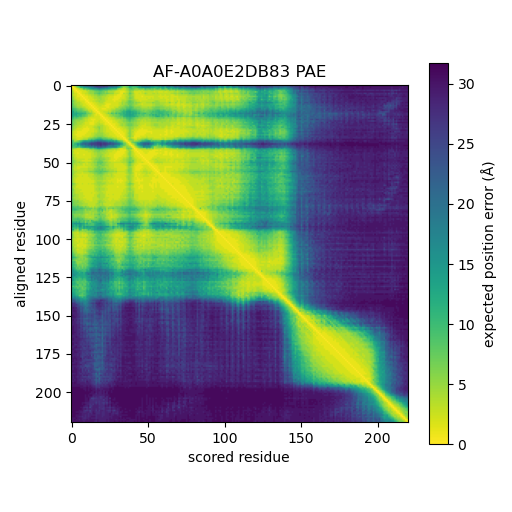214 ? -65.576 16.649 63.437 1.00 49.38 214 ILE A O 1
ATOM 1759 N N . PRO A 1 215 ? -63.786 17.919 63.924 1.00 49.56 215 PRO A N 1
ATOM 1760 C CA . PRO A 1 215 ? -64.567 18.902 64.658 1.00 49.56 215 PRO A CA 1
ATOM 1761 C C . PRO A 1 215 ? -65.463 19.668 63.683 1.00 49.56 215 PRO A C 1
ATOM 1763 O O . PRO A 1 215 ? -64.983 20.291 62.735 1.00 49.56 215 PRO A O 1
ATOM 1766 N N . VAL A 1 216 ? -66.775 19.624 63.921 1.00 56.53 216 VAL A N 1
ATOM 1767 C CA . VAL A 1 216 ? -67.729 20.469 63.201 1.00 56.53 216 VAL A CA 1
ATOM 1768 C C . VAL A 1 216 ? -67.482 21.914 63.642 1.00 56.53 216 VAL A C 1
ATOM 1770 O O . VAL A 1 216 ? -67.475 22.177 64.849 1.00 56.53 216 VAL A O 1
ATOM 1773 N N . PRO A 1 217 ? -67.262 22.861 62.715 1.00 50.69 217 PRO A N 1
ATOM 1774 C CA . PRO A 1 217 ? -67.147 24.262 63.073 1.00 50.69 217 PRO A CA 1
ATOM 1775 C C . PRO A 1 217 ? -68.465 24.714 63.699 1.00 50.69 217 PRO A C 1
ATOM 1777 O O . PRO A 1 217 ? -69.534 24.594 63.103 1.00 50.69 217 PRO A O 1
ATOM 1780 N N . SER A 1 218 ? -68.367 25.218 64.924 1.00 55.47 218 SER A N 1
ATOM 1781 C CA . SER A 1 218 ? -69.440 25.902 65.631 1.00 55.47 218 SER A CA 1
ATOM 1782 C C . SER A 1 218 ? -69.920 27.081 64.787 1.00 55.47 218 SER A C 1
ATOM 1784 O O . SER A 1 218 ? -69.234 28.101 64.694 1.00 55.47 218 SER A O 1
ATOM 1786 N N . ALA A 1 219 ? -71.078 26.920 64.155 1.00 47.34 219 ALA A N 1
ATOM 1787 C CA . ALA A 1 219 ? -71.831 28.012 63.571 1.00 47.34 219 ALA A CA 1
ATOM 1788 C C . ALA A 1 219 ? -72.904 28.447 64.580 1.00 47.34 219 ALA A C 1
ATOM 1790 O O . ALA A 1 219 ? -73.794 27.669 64.916 1.00 47.34 219 ALA A O 1
ATOM 1791 N N . SER A 1 220 ? -72.672 29.657 65.088 1.00 46.44 220 SER A N 1
ATOM 1792 C CA . SER A 1 220 ? -73.578 30.689 65.612 1.00 46.44 220 SER A CA 1
ATOM 1793 C C . SER A 1 220 ? -75.068 30.371 65.722 1.00 46.44 220 SER A C 1
ATOM 1795 O O . SER A 1 220 ? -75.680 30.061 64.677 1.00 46.44 220 SER A O 1
#

Solvent-accessible surface area (backbone atoms only — not comparable to full-atom values): 12947 Å² total; per-residue (Å²): 135,75,66,46,80,77,47,77,47,80,48,79,47,71,47,68,42,85,90,77,68,46,74,46,75,50,77,72,44,44,37,41,31,30,41,40,72,73,96,49,70,36,17,38,15,33,36,57,56,76,75,43,68,23,75,26,78,40,62,68,58,5,44,51,46,34,52,50,51,51,51,53,49,50,56,49,40,44,74,74,67,30,68,68,54,61,57,62,50,54,75,53,75,88,42,59,70,58,51,52,51,49,54,52,51,49,51,62,74,43,39,47,44,51,52,41,54,59,45,71,73,41,88,86,55,49,74,66,58,51,57,59,41,56,73,60,37,75,72,75,82,75,75,71,70,88,65,51,69,69,54,55,52,52,54,48,52,55,46,52,54,50,51,50,52,51,51,53,51,50,53,52,51,53,49,54,51,51,55,51,51,51,50,50,53,53,50,49,53,48,50,51,50,52,51,57,61,62,71,71,60,95,67,85,80,75,87,74,81,82,86,81,84,77,82,77,80,87,75,132

pLDDT: mean 76.25, std 15.59, range [35.09, 92.5]

Nearest PDB structures (foldseek):
  4xb6-assembly1_E  TM=2.778E-01  e=3.178E-01  Escherichia coli str. K-12 substr. MG1655
  1u00-assembly1_A  TM=1.510E-01  e=8.122E-01  Escherichia coli